Protein AF-A0A6L3EKD6-F1 (afdb_monomer)

Foldseek 3Di:
DFKEAEAAQPPRHADAQWKKWWAFLLHRPDIDIFGHHNRNITDDPDDWFFTFIDTLNATQDGAIGDDYHYGHDNDSPDHHCADPQRARPFDQQAFPDDPPFAWDWWDQPPDIFIATPLQAGRGLVPQGSSSLVRSCVVVVADDTRVLVNLLVVQLVCCRVPVDGDDLVRQLVVQCVVVNVPCSHQVNQCVNVVPPGCLRRSCRSSNHDRDPDDD

pLDDT: mean 88.38, std 11.52, range [38.66, 97.75]

Sequence (214 aa):
MLDVTLRMKYTDEPLKRTPVELRLDTAPDRPLLGATDRTGVAHFDIEPVSGRIMVGGATRYHGRLAGEITISLMSLTEAATVNESGAPGGSKGGSTAYPSMQIRKLVVGDREVETDSEGYLVNLDDWSEDFVRAEAEYEGLVLTDAHWEVIRYLRDYYERHHVQAQVREIIRHFTREWGRETGSSKALHKLFSRGGPQKQGNRLAGLLRVKGEH

Secondary structure (DSSP, 8-state):
-EEEEEEETTT--B-TT-EEEEEETTEEEEEEEEE--TTSEEEE---SEEEEEEETTEEEEEEEE-EEEEEEES-TTPPPSS-TTS--TT----B---TT--EEEEEETTEEEEEETTS-BSBGGG--HHHHHHHHHHHT----HHHHHHHHHHHHHHHHHSSPPPHHHHHHHHHHHH-TTTTSHHHHHHHSTTT-IIIIIHHHTTPPPPTT--

Radius of gyration: 18.37 Å; Cα contacts (8 Å, |Δi|>4): 410; chains: 1; bounding box: 50×33×49 Å

Structure (mmCIF, N/CA/C/O backbone):
data_AF-A0A6L3EKD6-F1
#
_entry.id   AF-A0A6L3EKD6-F1
#
loop_
_atom_site.group_PDB
_atom_site.id
_atom_site.type_symbol
_atom_site.label_atom_id
_atom_site.label_alt_id
_atom_site.label_comp_id
_atom_site.label_asym_id
_atom_site.label_entity_id
_atom_site.label_seq_id
_atom_site.pdbx_PDB_ins_code
_atom_site.Cartn_x
_atom_site.Cartn_y
_atom_site.Cartn_z
_atom_site.occupancy
_atom_site.B_iso_or_equiv
_atom_site.auth_seq_id
_atom_site.auth_comp_id
_atom_site.auth_asym_id
_atom_site.auth_atom_id
_atom_site.pdbx_PDB_model_num
ATOM 1 N N . MET A 1 1 ? -6.327 -4.544 18.124 1.00 88.75 1 MET A N 1
ATOM 2 C CA . MET A 1 1 ? -7.661 -3.914 18.216 1.00 88.75 1 MET A CA 1
ATOM 3 C C . MET A 1 1 ? -7.721 -2.705 17.293 1.00 88.75 1 MET A C 1
ATOM 5 O O . MET A 1 1 ? -6.790 -1.899 17.299 1.00 88.75 1 MET A O 1
ATOM 9 N N . LEU A 1 2 ? -8.785 -2.614 16.498 1.00 96.00 2 LEU A N 1
ATOM 10 C CA . LEU A 1 2 ? -9.111 -1.485 15.630 1.00 96.00 2 LEU A CA 1
ATOM 11 C C . LEU A 1 2 ? -10.500 -0.955 16.003 1.00 96.00 2 LEU A C 1
ATOM 13 O O . LEU A 1 2 ? -11.464 -1.720 15.998 1.00 96.00 2 LEU A O 1
ATOM 17 N N . ASP A 1 3 ? -10.591 0.354 16.212 1.00 97.00 3 ASP A N 1
ATOM 18 C CA . ASP A 1 3 ? -11.841 1.078 16.413 1.00 97.00 3 ASP A CA 1
ATOM 19 C C . ASP A 1 3 ? -12.094 2.007 15.223 1.00 97.00 3 ASP A C 1
ATOM 21 O O . ASP A 1 3 ? -11.284 2.881 14.903 1.00 97.00 3 ASP A O 1
ATOM 25 N N . VAL A 1 4 ? -13.223 1.804 14.545 1.00 96.62 4 VAL A N 1
ATOM 26 C CA . VAL A 1 4 ? -13.647 2.619 13.403 1.00 96.62 4 VAL A CA 1
ATOM 27 C C . VAL A 1 4 ? -14.782 3.533 13.835 1.00 96.62 4 VAL A C 1
ATOM 29 O O . VAL A 1 4 ? -15.910 3.081 14.036 1.00 96.62 4 VAL A O 1
ATOM 32 N N . THR A 1 5 ? -14.497 4.826 13.933 1.00 96.88 5 THR A N 1
ATOM 33 C CA . THR A 1 5 ? -15.467 5.844 14.342 1.00 96.88 5 THR A CA 1
ATOM 34 C C . THR A 1 5 ? -16.092 6.496 13.113 1.00 96.88 5 THR A C 1
ATOM 36 O O . THR A 1 5 ? -15.399 7.155 12.337 1.00 96.88 5 THR A O 1
ATOM 39 N N . LEU A 1 6 ? -17.408 6.357 12.944 1.00 94.50 6 LEU A N 1
ATOM 40 C CA . LEU A 1 6 ? -18.174 6.983 11.866 1.00 94.50 6 LEU A CA 1
ATOM 41 C C . LEU A 1 6 ? -19.016 8.148 12.381 1.00 94.50 6 LEU A C 1
ATOM 43 O O . LEU A 1 6 ? -19.801 8.011 13.323 1.00 94.50 6 LEU A O 1
ATOM 47 N N . ARG A 1 7 ? -18.915 9.286 11.699 1.00 93.38 7 ARG A N 1
ATOM 48 C CA . ARG A 1 7 ? -19.646 10.504 12.060 1.00 93.38 7 ARG A CA 1
ATOM 49 C C . ARG A 1 7 ? -20.038 11.331 10.844 1.00 93.38 7 ARG A C 1
ATOM 51 O O . ARG A 1 7 ? -19.394 11.265 9.796 1.00 93.38 7 ARG A O 1
ATOM 58 N N . MET A 1 8 ? -21.087 12.128 10.989 1.00 91.06 8 MET A N 1
ATOM 59 C CA . MET A 1 8 ? -21.497 13.109 9.990 1.00 91.06 8 MET A CA 1
ATOM 60 C C . MET A 1 8 ? -20.542 14.300 10.008 1.00 91.06 8 MET A C 1
ATOM 62 O O . MET A 1 8 ? -20.337 14.927 11.041 1.00 91.06 8 MET A O 1
ATOM 66 N N . LYS A 1 9 ? -19.984 14.661 8.852 1.00 87.00 9 LYS A N 1
ATOM 67 C CA . LYS A 1 9 ? -18.965 15.715 8.745 1.00 87.00 9 LYS A CA 1
ATOM 68 C C . LYS A 1 9 ? -19.455 17.088 9.219 1.00 87.00 9 LYS A C 1
ATOM 70 O O . LYS A 1 9 ? -18.665 17.864 9.741 1.00 87.00 9 LYS A O 1
ATOM 75 N N . TYR A 1 10 ? -20.734 17.396 9.002 1.00 84.81 10 TYR A N 1
ATOM 76 C CA . TYR A 1 10 ? -21.299 18.717 9.292 1.00 84.81 10 TYR A CA 1
ATOM 77 C C . TYR A 1 10 ? -21.890 18.851 10.688 1.00 84.81 10 TYR A C 1
ATOM 79 O O . TYR A 1 10 ? -21.793 19.917 11.287 1.00 84.81 10 TYR A O 1
ATOM 87 N N . THR A 1 11 ? -22.532 17.798 11.185 1.00 88.31 11 THR A N 1
ATOM 88 C CA . THR A 1 11 ? -23.219 17.825 12.481 1.00 88.31 11 THR A CA 1
ATOM 89 C C . THR A 1 11 ? -22.384 17.208 13.599 1.00 88.31 11 THR A C 1
ATOM 91 O O . THR A 1 11 ? -22.769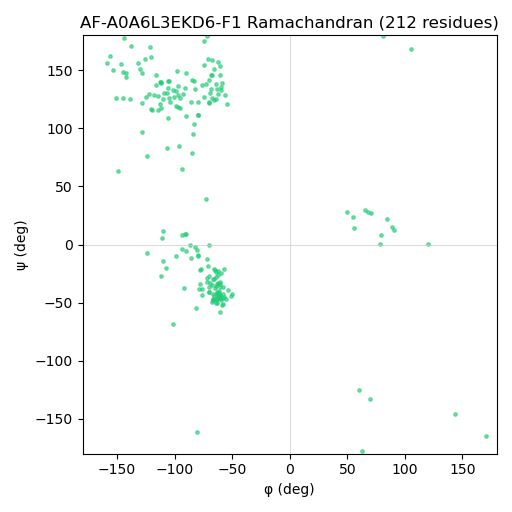 17.317 14.756 1.00 88.31 11 THR A O 1
ATOM 94 N N . ASP A 1 12 ? -21.267 16.550 13.261 1.00 88.00 12 ASP A N 1
ATOM 95 C CA . ASP A 1 12 ? -20.465 15.702 14.157 1.00 88.00 12 ASP A CA 1
ATOM 96 C C . ASP A 1 12 ? -21.285 14.573 14.817 1.00 88.00 12 ASP A C 1
ATOM 98 O O . ASP A 1 12 ? -20.847 13.926 15.766 1.00 88.00 12 ASP A O 1
ATOM 102 N N . GLU A 1 13 ? -22.492 14.303 14.306 1.00 92.12 13 GLU A N 1
ATOM 103 C CA . GLU A 1 13 ? -23.370 13.283 14.864 1.00 92.12 13 GLU A CA 1
ATOM 104 C C . GLU A 1 13 ? -22.849 11.878 14.543 1.00 92.12 13 GLU A C 1
ATOM 106 O O . GLU A 1 13 ? -22.455 11.606 13.402 1.00 92.12 13 GLU A O 1
ATOM 111 N N . PRO A 1 14 ? -22.893 10.949 15.512 1.00 93.88 14 PRO A N 1
ATOM 112 C CA . PRO A 1 14 ? -22.439 9.588 15.293 1.00 93.88 14 PRO A CA 1
ATOM 113 C C . PRO A 1 14 ? -23.370 8.847 14.336 1.00 93.88 14 PRO A C 1
ATOM 115 O O . PRO A 1 14 ? -24.595 8.839 14.504 1.00 93.88 14 PRO A O 1
ATOM 118 N N . LEU A 1 15 ? -22.778 8.151 13.369 1.00 90.94 15 LEU A N 1
ATOM 119 C CA . LEU A 1 15 ? -23.504 7.263 12.471 1.00 90.94 15 LEU A CA 1
ATOM 120 C C . LEU A 1 15 ? -23.692 5.915 13.156 1.00 90.94 15 LEU A C 1
ATOM 122 O O . LEU A 1 15 ? -22.753 5.134 13.278 1.00 90.94 15 LEU A O 1
ATOM 126 N N . LYS A 1 16 ? -24.907 5.657 13.645 1.00 94.62 16 LYS A N 1
ATOM 127 C CA . LYS A 1 16 ? -25.245 4.492 14.482 1.00 94.62 16 LYS A CA 1
ATOM 128 C C . LYS A 1 16 ? -25.688 3.307 13.635 1.00 94.62 16 LYS A C 1
ATOM 130 O O . LYS A 1 16 ? -26.352 3.507 12.618 1.00 94.62 16 LYS A O 1
ATOM 135 N N . ARG A 1 17 ? -25.397 2.079 14.084 1.00 93.44 17 ARG A N 1
ATOM 136 C CA . ARG A 1 17 ? -25.793 0.818 13.414 1.00 93.44 17 ARG A CA 1
ATOM 137 C C . ARG A 1 17 ? -25.442 0.788 11.926 1.00 93.44 17 ARG A C 1
ATOM 139 O O . ARG A 1 17 ? -26.127 0.151 11.131 1.00 93.44 17 ARG A O 1
ATOM 146 N N . THR A 1 18 ? -24.406 1.520 11.548 1.00 93.69 18 THR A N 1
ATOM 147 C CA . THR A 1 18 ? -23.970 1.649 10.166 1.00 93.69 18 THR A CA 1
ATOM 148 C C . THR A 1 18 ? -23.033 0.482 9.870 1.00 93.69 18 THR A C 1
ATOM 150 O O . THR A 1 18 ? -22.057 0.316 10.606 1.00 93.69 18 THR A O 1
ATOM 153 N N . PRO A 1 19 ? -23.322 -0.350 8.854 1.00 95.50 19 PRO A N 1
ATOM 154 C CA . PRO A 1 19 ? -22.447 -1.453 8.479 1.00 95.50 19 PRO A CA 1
ATOM 155 C C . PRO A 1 19 ? -21.054 -0.960 8.081 1.00 95.50 19 PRO A C 1
ATOM 157 O O . PRO A 1 19 ? -20.922 0.007 7.326 1.00 95.50 19 PRO A O 1
ATOM 160 N N . VAL A 1 20 ? -20.036 -1.658 8.575 1.00 96.19 20 VAL A N 1
ATOM 161 C CA . VAL A 1 20 ? -18.622 -1.438 8.272 1.00 96.19 20 VAL A CA 1
ATOM 162 C C . VAL A 1 20 ? -18.043 -2.749 7.768 1.00 96.19 20 VAL A C 1
ATOM 164 O O . VAL A 1 20 ? -18.157 -3.780 8.429 1.00 96.19 20 VAL A O 1
ATOM 167 N N . GLU A 1 21 ? -17.411 -2.708 6.605 1.00 96.00 21 GLU A N 1
ATOM 168 C CA . GLU A 1 21 ? -16.722 -3.854 6.019 1.00 96.00 21 GLU A CA 1
ATOM 169 C C . GLU A 1 21 ? -15.222 -3.565 5.961 1.00 96.00 21 GLU A C 1
ATOM 171 O O . GLU A 1 21 ? -14.808 -2.529 5.441 1.00 96.00 21 GLU A O 1
ATOM 176 N N . LEU A 1 22 ? -14.404 -4.478 6.484 1.00 95.31 22 LEU A N 1
ATOM 177 C CA . LEU A 1 22 ? -12.958 -4.452 6.303 1.00 95.31 22 LEU A CA 1
ATOM 178 C C . LEU A 1 22 ? -12.567 -5.444 5.214 1.00 95.31 22 LEU A C 1
ATOM 180 O O . LEU A 1 22 ? -12.901 -6.625 5.309 1.00 95.31 22 LEU A O 1
ATOM 184 N N . ARG A 1 23 ? -11.813 -4.985 4.216 1.00 93.75 23 ARG A N 1
ATOM 185 C CA . ARG A 1 23 ? -11.163 -5.854 3.224 1.00 93.75 23 ARG A CA 1
ATOM 186 C C . ARG A 1 23 ? -9.663 -5.807 3.427 1.00 93.75 23 ARG A C 1
ATOM 188 O O . ARG A 1 23 ? -9.078 -4.736 3.303 1.00 93.75 23 ARG A O 1
ATOM 195 N N . LEU A 1 24 ? -9.061 -6.943 3.757 1.00 93.12 24 LEU A N 1
ATOM 196 C CA . LEU A 1 24 ? -7.628 -7.030 4.025 1.00 93.12 24 LEU A CA 1
ATOM 197 C C . LEU A 1 24 ? -6.856 -7.208 2.720 1.00 93.12 24 LEU A C 1
ATOM 199 O O . LEU A 1 24 ? -7.282 -7.963 1.848 1.00 93.12 24 LEU A O 1
ATOM 203 N N . ASP A 1 25 ? -5.694 -6.575 2.603 1.00 90.38 25 ASP A N 1
ATOM 204 C CA . ASP A 1 25 ? -4.881 -6.638 1.384 1.00 90.38 25 ASP A CA 1
ATOM 205 C C . ASP A 1 25 ? -4.313 -8.043 1.125 1.00 90.38 25 ASP A C 1
ATOM 207 O O . ASP A 1 25 ? -4.129 -8.450 -0.026 1.00 90.38 25 ASP A O 1
ATOM 211 N N . THR A 1 26 ? -4.070 -8.791 2.204 1.00 89.44 26 THR A N 1
ATOM 212 C CA . THR A 1 26 ? -3.588 -10.180 2.202 1.00 89.44 26 THR A CA 1
ATOM 213 C C . THR A 1 26 ? -4.712 -11.217 2.074 1.00 89.44 26 THR A C 1
ATOM 215 O O . THR A 1 26 ? -4.430 -12.386 1.820 1.00 89.44 26 THR A O 1
ATOM 218 N N . ALA A 1 27 ? -5.979 -10.812 2.223 1.00 88.19 27 ALA A N 1
ATOM 219 C CA . ALA A 1 27 ? -7.150 -11.688 2.120 1.00 88.19 27 ALA A CA 1
ATOM 220 C C . ALA A 1 27 ? -8.384 -10.928 1.579 1.00 88.19 27 ALA A C 1
ATOM 222 O O . ALA A 1 27 ? -9.387 -10.795 2.290 1.00 88.19 27 ALA A O 1
ATOM 223 N N . PRO A 1 28 ? -8.335 -10.418 0.332 1.00 81.06 28 PRO A N 1
ATOM 224 C CA . PRO A 1 28 ? -9.372 -9.534 -0.206 1.00 81.06 28 PRO A CA 1
ATOM 225 C C . PRO A 1 28 ? -10.743 -10.215 -0.344 1.00 81.06 28 PRO A C 1
ATOM 227 O O . PRO A 1 28 ? -11.769 -9.552 -0.196 1.00 81.06 28 PRO A O 1
ATOM 230 N N . ASP A 1 29 ? -10.766 -11.535 -0.545 1.00 86.31 29 ASP A N 1
ATOM 231 C CA . ASP A 1 29 ? -11.993 -12.324 -0.736 1.00 86.31 29 ASP A CA 1
ATOM 232 C C . ASP A 1 29 ? -12.695 -12.708 0.576 1.00 86.31 29 ASP A C 1
ATOM 234 O O . ASP A 1 29 ? -13.753 -13.341 0.565 1.00 86.31 29 ASP A O 1
ATOM 238 N N . ARG A 1 30 ? -12.118 -12.348 1.729 1.00 89.50 30 ARG A N 1
ATOM 239 C CA . ARG A 1 30 ? -12.655 -12.689 3.051 1.00 89.50 30 ARG A CA 1
ATOM 240 C C . ARG A 1 30 ? -12.869 -11.429 3.897 1.00 89.50 30 ARG A C 1
A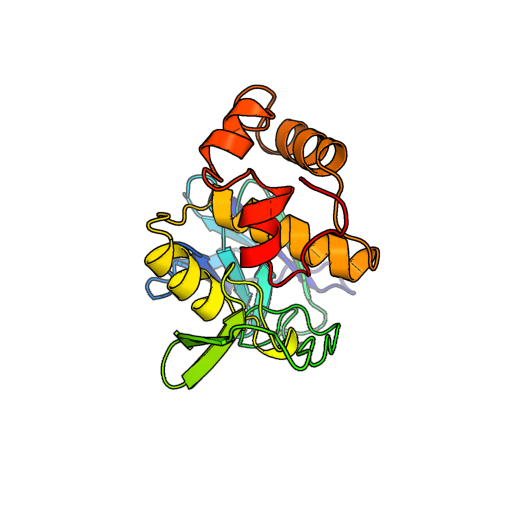TOM 242 O O . ARG A 1 30 ? -12.076 -11.164 4.803 1.00 89.50 30 ARG A O 1
ATOM 249 N N . PRO A 1 31 ? -13.935 -10.654 3.630 1.00 92.38 31 PRO A N 1
ATOM 250 C CA . PRO A 1 31 ? -14.195 -9.432 4.371 1.00 92.38 31 PRO A CA 1
ATOM 251 C C . PRO A 1 31 ? -14.555 -9.707 5.835 1.00 92.38 31 PRO A C 1
ATOM 253 O O . PRO A 1 31 ? -15.237 -10.684 6.157 1.00 92.38 31 PRO A O 1
ATOM 256 N N . LEU A 1 32 ? -14.141 -8.802 6.723 1.00 94.19 32 LEU A N 1
ATOM 257 C CA . LEU A 1 32 ? -14.594 -8.769 8.112 1.00 94.19 32 LEU A CA 1
ATOM 258 C C . LEU A 1 32 ? -15.754 -7.786 8.228 1.00 94.19 32 LEU A C 1
ATOM 260 O O . LEU A 1 32 ? -15.637 -6.627 7.834 1.00 94.19 32 LEU A O 1
ATOM 264 N N . LEU A 1 33 ? -16.874 -8.248 8.775 1.00 95.94 33 LEU A N 1
ATOM 265 C CA . LEU A 1 33 ? -18.097 -7.462 8.877 1.00 95.94 33 LEU A CA 1
ATOM 266 C C . LEU A 1 33 ? -18.311 -6.995 10.313 1.00 95.94 33 LEU A C 1
ATOM 268 O O . LEU A 1 33 ? -18.210 -7.778 11.256 1.00 95.94 33 LEU A O 1
ATOM 272 N N . GLY A 1 34 ? -18.652 -5.722 10.461 1.00 95.06 34 GLY A N 1
ATOM 273 C CA . GLY A 1 34 ? -19.032 -5.103 11.720 1.00 95.06 34 GLY A CA 1
ATOM 274 C C . GLY A 1 34 ? -20.121 -4.061 11.508 1.00 95.06 34 GLY A C 1
ATOM 275 O O . GLY A 1 34 ? -20.555 -3.786 10.388 1.00 95.06 34 GLY A O 1
ATOM 276 N N . ALA A 1 35 ? -20.584 -3.467 12.598 1.00 96.00 35 ALA A N 1
ATOM 277 C CA . ALA A 1 35 ? -21.484 -2.328 12.548 1.00 96.00 35 ALA A CA 1
ATOM 278 C C . ALA A 1 35 ? -21.176 -1.387 13.704 1.00 96.00 35 ALA A C 1
ATOM 280 O O . ALA A 1 35 ? -20.766 -1.829 14.779 1.00 96.00 35 ALA A O 1
ATOM 281 N N . THR A 1 36 ? -21.393 -0.096 13.484 1.00 95.94 36 THR A N 1
ATOM 282 C CA . THR A 1 36 ? -21.208 0.890 14.542 1.00 95.94 36 THR A CA 1
ATOM 283 C C . THR A 1 36 ? -22.252 0.746 15.642 1.00 95.94 36 THR A C 1
ATOM 285 O O . THR A 1 36 ? -23.420 0.425 15.405 1.00 95.94 36 THR A O 1
ATOM 288 N N . ASP A 1 37 ? -21.847 1.023 16.871 1.00 96.44 37 ASP A N 1
ATOM 289 C CA . ASP A 1 37 ? -22.721 1.021 18.029 1.00 96.44 37 ASP A CA 1
ATOM 290 C C . ASP A 1 37 ? -23.543 2.331 18.141 1.00 96.44 37 ASP A C 1
ATOM 292 O O . ASP A 1 37 ? -23.729 3.081 17.178 1.00 96.44 37 ASP A O 1
ATOM 296 N N . ARG A 1 38 ? -24.089 2.625 19.329 1.00 94.69 38 ARG A N 1
ATOM 297 C CA . ARG A 1 38 ? -24.836 3.873 19.587 1.00 94.69 38 ARG A CA 1
ATOM 298 C C . ARG A 1 38 ? -23.958 5.126 19.624 1.00 94.69 38 ARG A C 1
ATOM 300 O O . ARG A 1 38 ? -24.505 6.224 19.524 1.00 94.69 38 ARG A O 1
ATOM 307 N N . THR A 1 39 ? -22.652 4.965 19.810 1.00 94.69 39 THR A N 1
ATOM 308 C CA . THR A 1 39 ? -21.658 6.046 19.822 1.00 94.69 39 THR A CA 1
ATOM 309 C C . THR A 1 39 ? -21.013 6.261 18.456 1.00 94.69 39 THR A C 1
ATOM 311 O O . THR A 1 39 ? -20.282 7.227 18.283 1.00 94.69 39 THR A O 1
ATOM 314 N N . GLY A 1 40 ? -21.343 5.422 17.470 1.00 95.38 40 GLY A N 1
ATOM 315 C CA . GLY A 1 40 ? -20.798 5.524 16.121 1.00 95.38 40 GLY A CA 1
ATOM 316 C C . GLY A 1 40 ? -19.501 4.742 15.935 1.00 95.38 40 GLY A C 1
ATOM 317 O O . GLY A 1 40 ? -18.825 4.965 14.937 1.00 95.38 40 GLY A O 1
ATOM 318 N N . VAL A 1 41 ? -19.156 3.827 16.848 1.00 97.38 41 VAL A N 1
ATOM 319 C CA . VAL A 1 41 ? -17.891 3.078 16.804 1.00 97.38 41 VAL A CA 1
ATOM 320 C C . VAL A 1 41 ? -18.141 1.618 16.441 1.00 97.38 41 VAL A C 1
ATOM 322 O O . VAL A 1 41 ? -19.008 0.968 17.026 1.00 97.38 41 VAL A O 1
ATOM 325 N N . ALA A 1 42 ? -17.402 1.101 15.461 1.00 97.06 42 ALA A N 1
ATOM 326 C CA . ALA A 1 42 ? -17.331 -0.322 15.143 1.00 97.06 42 ALA A CA 1
ATOM 327 C C . ALA A 1 42 ? -15.999 -0.892 15.647 1.00 97.06 42 ALA A C 1
ATOM 329 O O . ALA A 1 42 ? -14.936 -0.378 15.299 1.00 97.06 42 ALA A O 1
ATOM 330 N N . HIS A 1 43 ? -16.068 -1.957 16.445 1.00 97.12 43 HIS A N 1
ATOM 331 C CA . HIS A 1 43 ? -14.907 -2.583 17.077 1.00 97.12 43 HIS A CA 1
ATOM 332 C C . HIS A 1 43 ? -14.494 -3.853 16.335 1.00 97.12 43 HIS A C 1
ATOM 334 O O . HIS A 1 43 ? -15.331 -4.719 16.068 1.00 97.12 43 HIS A O 1
ATOM 340 N N . PHE A 1 44 ? -13.200 -3.987 16.060 1.00 96.19 44 PHE A N 1
ATOM 341 C CA . PHE A 1 44 ? -12.613 -5.162 15.426 1.00 96.19 44 PHE A CA 1
ATOM 342 C C . PHE A 1 44 ? -11.423 -5.667 16.241 1.00 96.19 44 PHE A C 1
ATOM 344 O O . PHE A 1 44 ? -10.432 -4.960 16.455 1.00 96.19 44 PHE A O 1
ATOM 351 N N . ASP A 1 45 ? -11.503 -6.924 16.672 1.00 94.75 45 ASP A N 1
ATOM 352 C CA . ASP A 1 45 ? -10.399 -7.596 17.351 1.00 94.75 45 ASP A CA 1
ATOM 353 C C . ASP A 1 45 ? -9.433 -8.198 16.324 1.00 94.75 45 ASP A C 1
ATOM 355 O O . ASP A 1 45 ? -9.498 -9.375 15.973 1.00 94.75 45 ASP A O 1
ATOM 359 N N . ILE A 1 46 ? -8.598 -7.325 15.761 1.00 91.44 46 ILE A N 1
ATOM 360 C CA . ILE A 1 46 ? -7.570 -7.671 14.780 1.00 91.44 46 ILE A CA 1
ATOM 361 C C . ILE A 1 46 ? -6.212 -7.111 15.197 1.00 91.44 46 ILE A C 1
ATOM 363 O O . ILE A 1 46 ? -6.120 -6.037 15.808 1.00 91.44 46 ILE A O 1
ATOM 367 N N . GLU A 1 47 ? -5.156 -7.834 14.840 1.00 91.12 47 GLU A N 1
ATOM 368 C CA . GLU A 1 47 ? -3.792 -7.305 14.833 1.00 91.12 47 GLU A CA 1
ATOM 369 C C . GLU A 1 47 ? -3.637 -6.226 13.742 1.00 91.12 47 GLU A C 1
ATOM 371 O O . GLU A 1 47 ? -4.433 -6.200 12.799 1.00 91.12 47 GLU A O 1
ATOM 376 N N . PRO A 1 48 ? -2.640 -5.325 13.843 1.00 91.38 48 PRO A N 1
ATOM 377 C CA . PRO A 1 48 ? -2.348 -4.352 12.793 1.00 91.38 48 PRO A CA 1
ATOM 378 C C . PRO A 1 48 ? -2.115 -5.023 11.434 1.00 91.38 48 PRO A C 1
ATOM 380 O O . PRO A 1 48 ? -1.191 -5.820 11.281 1.00 91.38 48 PRO A O 1
ATOM 383 N N . VAL A 1 49 ? -2.937 -4.661 10.452 1.00 93.38 49 VAL A N 1
ATOM 384 C CA . VAL A 1 49 ? -2.912 -5.194 9.077 1.00 93.38 49 VAL A CA 1
ATOM 385 C C . VAL A 1 49 ? -3.117 -4.068 8.064 1.00 93.38 49 VAL A C 1
ATOM 387 O O . VAL A 1 49 ? -3.441 -2.946 8.450 1.00 93.38 49 VAL A O 1
ATOM 390 N N . SER A 1 50 ? -2.944 -4.337 6.771 1.00 92.62 50 SER A N 1
ATOM 391 C CA . SER A 1 50 ? -3.221 -3.378 5.697 1.00 92.62 50 SER A CA 1
ATOM 392 C C . SER A 1 50 ? -4.523 -3.735 4.985 1.00 92.62 50 SER A C 1
ATOM 394 O O . SER A 1 50 ? -4.836 -4.912 4.787 1.00 92.62 50 SER A O 1
ATOM 396 N N . GLY A 1 51 ? -5.318 -2.735 4.617 1.00 91.88 51 GLY A N 1
ATOM 397 C CA . GLY A 1 51 ? -6.588 -2.971 3.945 1.00 91.88 51 GLY A CA 1
ATOM 398 C C . GLY A 1 51 ? -7.465 -1.737 3.804 1.00 91.88 51 GLY A C 1
ATOM 399 O O . GLY A 1 51 ? -7.032 -0.595 3.965 1.00 91.88 51 GLY A O 1
ATOM 400 N N . ARG A 1 52 ? -8.737 -1.973 3.492 1.00 93.00 52 ARG A N 1
ATOM 401 C CA . ARG A 1 52 ? -9.754 -0.943 3.271 1.00 93.00 52 ARG A CA 1
ATOM 402 C C . ARG A 1 52 ? -10.861 -1.024 4.299 1.00 93.00 52 ARG A C 1
ATOM 404 O O . ARG A 1 52 ? -11.284 -2.116 4.666 1.00 93.00 52 ARG A O 1
ATOM 411 N N . ILE A 1 53 ? -11.388 0.140 4.659 1.00 93.56 53 ILE A N 1
ATOM 412 C CA . ILE A 1 53 ? -12.657 0.272 5.374 1.00 93.56 53 ILE A CA 1
ATOM 413 C C . ILE A 1 53 ? -13.699 0.736 4.368 1.00 93.56 53 ILE A C 1
ATOM 415 O O . ILE A 1 53 ? -13.541 1.792 3.747 1.00 93.56 53 ILE A O 1
ATOM 419 N N . MET A 1 54 ? -14.771 -0.034 4.226 1.00 93.31 54 MET A N 1
ATOM 420 C CA . MET A 1 54 ? -15.901 0.296 3.373 1.00 93.31 54 MET A CA 1
ATOM 421 C C . MET A 1 54 ? -17.145 0.596 4.202 1.00 93.31 54 MET A C 1
ATOM 423 O O . MET A 1 54 ? -17.447 -0.087 5.181 1.00 93.31 54 MET A O 1
ATOM 427 N N . VAL A 1 55 ? -17.881 1.624 3.779 1.00 91.62 55 VAL A N 1
ATOM 428 C CA . VAL A 1 55 ? -19.147 2.045 4.389 1.00 91.62 55 VAL A CA 1
ATOM 429 C C . VAL A 1 55 ? -20.118 2.407 3.276 1.00 91.62 55 VAL A C 1
ATOM 431 O O . VAL A 1 55 ? -19.804 3.240 2.422 1.00 91.62 55 VAL A O 1
ATOM 434 N N . GLY A 1 56 ? -21.298 1.782 3.284 1.00 86.44 56 GLY A N 1
ATOM 435 C CA . GLY A 1 56 ? -22.299 1.973 2.229 1.00 86.44 56 GLY A CA 1
ATOM 436 C C . GLY A 1 56 ? -21.845 1.453 0.860 1.00 86.44 56 GLY A C 1
ATOM 437 O O . GLY A 1 56 ? -22.215 2.025 -0.157 1.00 86.44 56 GLY A O 1
ATOM 438 N N . GLY A 1 57 ? -21.000 0.414 0.831 1.00 84.62 57 GLY A N 1
ATOM 439 C CA . GLY A 1 57 ? -20.463 -0.174 -0.404 1.00 84.62 57 GLY A CA 1
ATOM 440 C C . GLY A 1 57 ? -19.315 0.609 -1.052 1.00 84.62 57 GLY A C 1
ATOM 441 O O . GLY A 1 57 ? -18.797 0.179 -2.076 1.00 84.62 57 GLY A O 1
ATOM 442 N N . ALA A 1 58 ? -18.891 1.728 -0.460 1.00 84.81 58 ALA A N 1
ATOM 443 C CA . ALA A 1 58 ? -17.791 2.547 -0.958 1.00 84.81 58 ALA A CA 1
ATOM 444 C C . ALA A 1 58 ? -16.580 2.479 -0.020 1.00 84.81 58 ALA A C 1
ATOM 446 O O . ALA A 1 58 ? -16.736 2.546 1.203 1.00 84.81 58 ALA A O 1
ATOM 447 N N . THR A 1 59 ? -15.371 2.422 -0.584 1.00 87.94 59 THR A N 1
ATOM 448 C CA . THR A 1 59 ? -14.129 2.574 0.186 1.00 87.94 59 THR A CA 1
ATOM 449 C C . THR A 1 59 ? -14.060 3.975 0.783 1.00 87.94 59 THR A C 1
ATOM 451 O O . THR A 1 59 ? -14.173 4.972 0.068 1.00 87.94 59 THR A O 1
ATOM 454 N N . ARG A 1 60 ? -13.885 4.045 2.104 1.00 86.94 60 ARG A N 1
ATOM 455 C CA . ARG A 1 60 ? -13.784 5.288 2.879 1.00 86.94 60 ARG A CA 1
ATOM 456 C C . ARG A 1 60 ? -12.399 5.516 3.466 1.00 86.94 60 ARG A C 1
ATOM 458 O O . ARG A 1 60 ? -12.007 6.658 3.674 1.00 86.94 60 ARG A O 1
ATOM 465 N N . TYR A 1 61 ? -11.660 4.441 3.707 1.00 89.44 61 TYR A N 1
ATOM 466 C CA . TYR A 1 61 ? -10.277 4.476 4.165 1.00 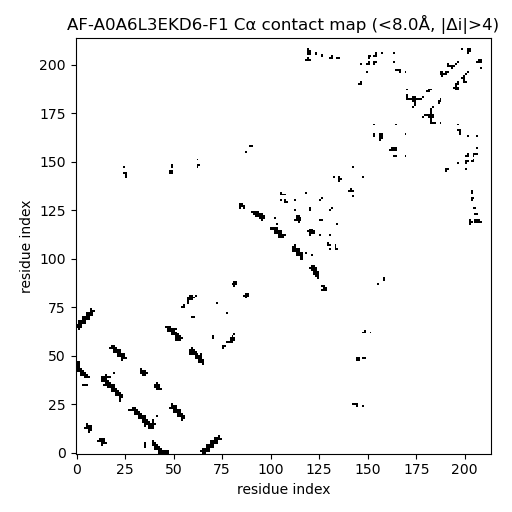89.44 61 TYR A CA 1
ATOM 467 C C . TYR A 1 61 ? -9.493 3.351 3.497 1.00 89.44 61 TYR A C 1
ATOM 469 O O . TYR A 1 61 ? -10.050 2.281 3.240 1.00 89.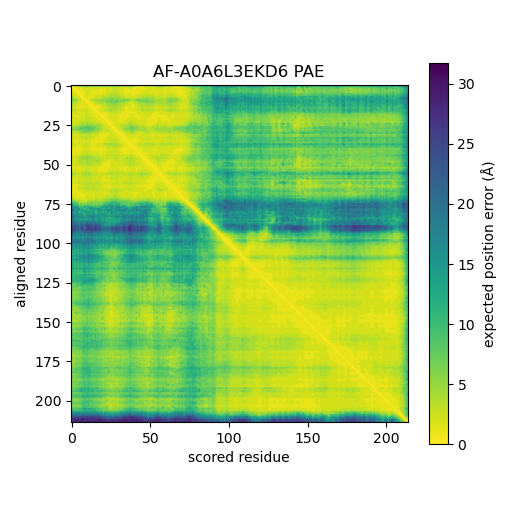44 61 TYR A O 1
ATOM 477 N N . HIS A 1 62 ? -8.208 3.588 3.251 1.00 88.38 62 HIS A N 1
ATOM 478 C CA . HIS A 1 62 ? -7.289 2.610 2.687 1.00 88.38 62 HIS A CA 1
ATOM 479 C C . HIS A 1 62 ? -5.900 2.798 3.289 1.00 88.38 62 HIS A C 1
ATOM 481 O O . HIS A 1 62 ? -5.363 3.901 3.255 1.00 88.38 62 HIS A O 1
ATOM 487 N N . GLY A 1 63 ? -5.327 1.735 3.846 1.00 88.25 63 GLY A N 1
ATOM 488 C CA . GLY A 1 63 ? -4.004 1.762 4.452 1.00 88.25 63 GLY A CA 1
ATOM 489 C C . GLY A 1 63 ? -3.933 0.875 5.685 1.00 88.25 63 GLY A C 1
ATOM 490 O O . GLY A 1 63 ? -4.577 -0.170 5.755 1.00 88.25 63 GLY A O 1
ATOM 491 N N . ARG A 1 64 ? -3.144 1.306 6.669 1.00 91.00 64 ARG A N 1
ATOM 492 C CA . ARG A 1 64 ? -2.935 0.569 7.915 1.00 91.00 64 ARG A CA 1
ATOM 493 C C . ARG A 1 64 ? -4.191 0.584 8.790 1.00 91.00 64 ARG A C 1
ATOM 495 O O . ARG A 1 64 ? -4.656 1.632 9.220 1.00 91.00 64 ARG A O 1
ATOM 502 N N . LEU A 1 65 ? -4.692 -0.599 9.108 1.00 93.69 65 LEU A N 1
ATOM 503 C CA . LEU A 1 65 ? -5.850 -0.855 9.953 1.00 93.69 65 LEU A CA 1
ATOM 504 C C . LEU A 1 65 ? -5.386 -1.160 11.381 1.00 93.69 65 LEU A C 1
ATOM 506 O O . LEU A 1 65 ? -5.186 -2.315 11.756 1.00 93.69 65 LEU A O 1
ATOM 510 N N . ALA A 1 66 ? -5.167 -0.112 12.175 1.00 93.31 66 ALA A N 1
ATOM 511 C CA . ALA A 1 66 ? -4.743 -0.238 13.567 1.00 93.31 66 ALA A CA 1
ATOM 512 C C . ALA A 1 66 ? -5.175 0.967 14.411 1.00 93.31 66 ALA A C 1
ATOM 514 O O . ALA A 1 66 ? -5.215 2.091 13.914 1.00 93.31 66 ALA A O 1
ATOM 515 N N . GLY A 1 67 ? -5.410 0.741 15.706 1.00 93.56 67 GLY A N 1
ATOM 516 C CA . GLY A 1 67 ? -5.724 1.815 16.648 1.00 93.56 67 GLY A CA 1
ATOM 517 C C . GLY A 1 67 ? -7.105 2.411 16.392 1.00 93.56 67 GLY A C 1
ATOM 518 O O . GLY A 1 67 ? -8.068 1.668 16.241 1.00 93.56 67 GLY A O 1
ATOM 519 N N . GLU A 1 68 ? -7.200 3.737 16.356 1.00 94.69 68 GLU A N 1
ATOM 520 C CA . GLU A 1 68 ? -8.455 4.450 16.115 1.00 94.69 68 GLU A CA 1
ATOM 521 C C . GLU A 1 68 ? -8.429 5.131 14.7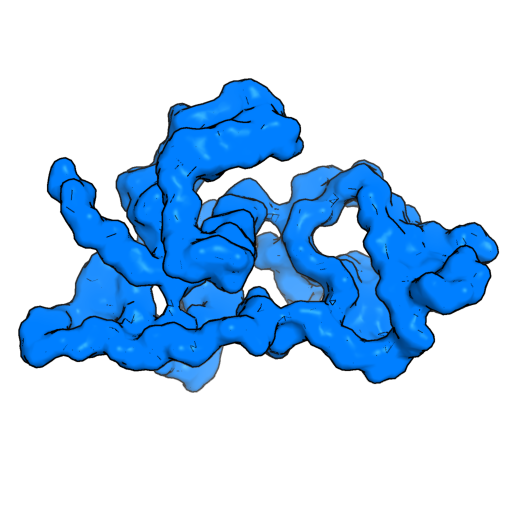44 1.00 94.69 68 GLU A C 1
ATOM 523 O O . GLU A 1 68 ? -7.532 5.922 14.441 1.00 94.69 68 GLU A O 1
ATOM 528 N N . ILE A 1 69 ? -9.433 4.842 13.916 1.00 93.75 69 ILE A N 1
ATOM 529 C CA . ILE A 1 69 ? -9.612 5.457 12.601 1.00 93.75 69 ILE A CA 1
ATOM 530 C C . ILE A 1 69 ? -10.961 6.168 12.580 1.00 93.75 69 ILE A C 1
ATOM 532 O O . ILE A 1 69 ? -12.015 5.544 12.67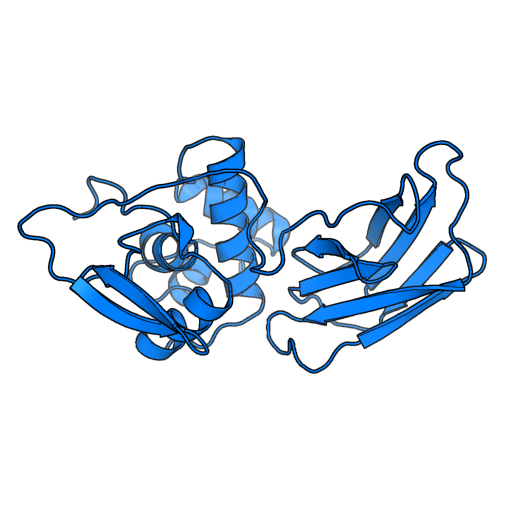6 1.00 93.75 69 ILE A O 1
ATOM 536 N N . THR A 1 70 ? -10.933 7.492 12.422 1.00 93.94 70 THR A N 1
ATOM 537 C CA . THR A 1 70 ? -12.148 8.303 12.282 1.00 93.94 70 THR A CA 1
ATOM 538 C C . THR A 1 70 ? -12.445 8.586 10.816 1.00 93.94 70 THR A C 1
ATOM 540 O O . THR A 1 70 ? -11.598 9.099 10.085 1.00 93.94 70 THR A O 1
ATOM 543 N N . ILE A 1 71 ? -13.678 8.299 10.405 1.00 91.50 71 ILE A N 1
ATOM 544 C CA . ILE A 1 71 ? -14.200 8.554 9.065 1.00 91.50 71 ILE A CA 1
ATOM 545 C C . ILE A 1 71 ? -15.390 9.504 9.187 1.00 91.50 71 ILE A C 1
ATOM 547 O O . ILE A 1 71 ? -16.436 9.166 9.749 1.00 91.50 71 ILE A O 1
ATOM 551 N N . SER A 1 72 ? -15.230 10.697 8.622 1.00 88.69 72 SER A N 1
ATOM 552 C CA . SER A 1 72 ? -16.290 11.702 8.551 1.00 88.69 72 SER A CA 1
ATOM 553 C C . SER A 1 72 ? -16.955 11.663 7.180 1.00 88.69 72 SER A C 1
ATOM 555 O O . SER A 1 72 ? -16.294 11.910 6.173 1.00 88.69 72 SER A O 1
ATOM 557 N N . LEU A 1 73 ? -18.258 11.380 7.145 1.00 85.12 73 LEU A N 1
ATOM 558 C CA . LEU A 1 73 ? -19.045 11.257 5.916 1.00 85.12 73 LEU A CA 1
ATOM 559 C C . LEU A 1 73 ? -19.945 12.475 5.710 1.00 85.12 73 LEU A C 1
ATOM 561 O O . LEU A 1 73 ? -20.548 12.992 6.651 1.00 85.12 73 LEU A O 1
ATOM 565 N N . MET A 1 74 ? -20.066 12.922 4.464 1.00 81.06 74 MET A N 1
ATOM 566 C CA . MET A 1 74 ? -21.037 13.948 4.065 1.00 81.06 74 MET A CA 1
ATOM 567 C C . MET A 1 74 ? -22.435 13.336 3.915 1.00 81.06 74 MET A C 1
ATOM 569 O O . MET A 1 74 ? -23.437 13.956 4.260 1.00 81.06 74 MET A O 1
ATOM 573 N N . SER A 1 75 ? -22.478 12.111 3.385 1.00 77.69 75 SER A N 1
ATOM 574 C CA . SER A 1 75 ? -23.658 11.265 3.195 1.00 77.69 75 SER A CA 1
ATOM 575 C C . SER A 1 75 ? -23.215 9.802 3.076 1.00 77.69 75 SER A C 1
ATOM 577 O O . SER A 1 75 ? -22.100 9.521 2.639 1.00 77.69 75 SER A O 1
ATOM 579 N N . LEU A 1 76 ? -24.107 8.854 3.373 1.00 69.38 76 LEU A N 1
ATOM 580 C CA . LEU A 1 76 ? -23.872 7.424 3.123 1.00 69.38 76 LEU A CA 1
ATOM 581 C C . LEU A 1 76 ? -23.677 7.100 1.629 1.00 69.38 76 LEU A C 1
ATOM 583 O O . LEU A 1 76 ? -23.041 6.102 1.302 1.00 69.38 76 LEU A O 1
ATOM 587 N N . THR A 1 77 ? -24.186 7.951 0.734 1.00 69.94 77 THR A N 1
ATOM 588 C CA . THR A 1 77 ? -24.093 7.805 -0.730 1.00 69.94 77 THR A CA 1
ATOM 589 C C . THR A 1 77 ? -22.906 8.549 -1.349 1.00 69.94 77 THR A C 1
ATOM 591 O O . THR A 1 77 ? -22.837 8.686 -2.567 1.00 69.94 77 THR A O 1
ATOM 594 N N . GLU A 1 78 ? -22.000 9.101 -0.538 1.00 64.31 78 GLU A N 1
ATOM 595 C CA . GLU A 1 78 ? -20.810 9.807 -1.027 1.00 64.31 78 GLU A CA 1
ATOM 596 C C . GLU A 1 78 ? -19.924 8.869 -1.873 1.00 64.31 78 GLU A C 1
ATOM 598 O O . GLU A 1 78 ? -19.829 7.680 -1.569 1.00 64.31 78 GLU A O 1
ATOM 603 N N . ALA A 1 79 ? -19.258 9.377 -2.913 1.00 59.88 79 ALA A N 1
ATOM 604 C CA . ALA A 1 79 ? -18.379 8.571 -3.768 1.00 59.88 79 ALA A CA 1
ATOM 605 C C . ALA A 1 79 ? -17.179 7.984 -2.989 1.00 59.88 79 ALA A C 1
ATOM 607 O O . ALA A 1 79 ? -16.805 8.494 -1.931 1.00 59.88 79 ALA A O 1
ATOM 608 N N . ALA A 1 80 ? -16.593 6.893 -3.492 1.00 59.72 80 ALA A N 1
ATOM 609 C CA . ALA A 1 80 ? -15.438 6.244 -2.868 1.00 59.72 80 ALA A CA 1
ATOM 610 C C . ALA A 1 80 ? -14.183 7.137 -2.901 1.00 59.72 80 ALA A C 1
ATOM 612 O O . ALA A 1 80 ? -14.007 7.944 -3.813 1.00 59.72 80 ALA A O 1
ATOM 613 N N . THR A 1 81 ? -13.298 6.971 -1.915 1.00 58.94 81 THR A N 1
ATOM 614 C CA . THR A 1 81 ? -12.028 7.719 -1.828 1.00 58.94 81 THR A CA 1
ATOM 615 C C . THR A 1 81 ? -10.950 7.193 -2.778 1.00 58.94 81 THR A C 1
ATOM 617 O O . THR A 1 81 ? -10.027 7.925 -3.126 1.00 58.94 81 THR A O 1
ATOM 620 N N . VAL A 1 82 ? -11.085 5.945 -3.228 1.00 61.50 82 VAL A N 1
ATOM 621 C CA . VAL A 1 82 ? -10.228 5.280 -4.220 1.00 61.50 82 VAL A CA 1
ATOM 622 C C . VAL A 1 82 ? -11.108 4.642 -5.292 1.00 61.50 82 VAL A C 1
ATOM 624 O O . VAL A 1 82 ? -12.257 4.285 -5.016 1.00 61.50 82 VAL A O 1
ATOM 627 N N . ASN A 1 83 ? -10.595 4.516 -6.516 1.00 63.03 83 ASN A N 1
ATOM 628 C CA . ASN A 1 83 ? -11.328 3.852 -7.594 1.00 63.03 83 ASN A CA 1
ATOM 629 C C . ASN A 1 83 ? -11.339 2.315 -7.412 1.00 63.03 83 ASN A C 1
ATOM 631 O O . ASN A 1 83 ? -10.700 1.774 -6.508 1.00 63.03 83 ASN A O 1
ATOM 635 N N . GLU A 1 84 ? -12.064 1.600 -8.278 1.00 61.44 84 GLU A N 1
ATOM 636 C CA . GLU A 1 84 ? -12.232 0.137 -8.195 1.00 61.44 84 GLU A CA 1
ATOM 637 C C . GLU A 1 84 ? -10.906 -0.644 -8.269 1.00 61.44 84 GLU A C 1
ATOM 639 O O . GLU A 1 84 ? -10.814 -1.736 -7.712 1.00 61.44 84 GLU A O 1
ATOM 644 N N . SER A 1 85 ? -9.855 -0.075 -8.875 1.00 60.91 85 SER A N 1
ATOM 645 C CA . SER A 1 85 ? -8.533 -0.707 -8.981 1.00 60.91 85 SER A CA 1
ATOM 646 C C . SER A 1 85 ? -7.611 -0.446 -7.781 1.00 60.91 85 SER A C 1
ATOM 648 O O . SER A 1 85 ? -6.481 -0.943 -7.753 1.00 60.91 85 SER A O 1
ATOM 650 N N . GLY A 1 86 ? -8.078 0.313 -6.780 1.00 62.19 86 GLY A N 1
ATOM 651 C CA . GLY A 1 86 ? -7.293 0.718 -5.612 1.00 62.19 86 GLY A CA 1
ATOM 652 C C . GLY A 1 86 ? -6.343 1.885 -5.877 1.00 62.19 86 GLY A C 1
ATOM 653 O O . GLY A 1 86 ? -5.521 2.203 -5.018 1.00 62.19 86 GLY A O 1
ATOM 654 N N . ALA A 1 87 ? -6.431 2.514 -7.052 1.00 60.72 87 ALA A N 1
ATOM 655 C CA . ALA A 1 87 ? -5.675 3.708 -7.386 1.00 60.72 87 ALA A CA 1
ATOM 656 C C . ALA A 1 87 ? -6.386 4.950 -6.816 1.00 60.72 87 ALA A C 1
ATOM 658 O O . ALA A 1 87 ? -7.602 5.117 -6.983 1.00 60.72 87 ALA A O 1
ATOM 659 N N . PRO A 1 88 ? -5.659 5.869 -6.170 1.00 57.91 88 PRO A N 1
ATOM 660 C CA . PRO A 1 88 ? -6.188 7.194 -5.909 1.00 57.91 88 PRO A CA 1
ATOM 661 C C . PRO A 1 88 ? -6.431 7.903 -7.252 1.00 57.91 88 PRO A C 1
ATOM 663 O O . PRO A 1 88 ? -5.658 7.772 -8.203 1.00 57.91 88 PRO A O 1
ATOM 666 N N . GLY A 1 89 ? -7.552 8.610 -7.375 1.00 51.88 89 GLY A N 1
ATOM 667 C CA . GLY A 1 89 ? -8.087 9.093 -8.657 1.00 51.88 89 GLY A CA 1
ATOM 668 C C . GLY A 1 89 ? -7.338 10.261 -9.323 1.00 51.88 89 GLY A C 1
ATOM 669 O O . GLY A 1 89 ? -7.997 11.156 -9.846 1.00 51.88 89 GLY A O 1
ATOM 670 N N . GLY A 1 90 ? -6.000 10.306 -9.288 1.00 52.31 90 GLY A N 1
ATOM 671 C CA . GLY A 1 90 ? -5.244 11.558 -9.432 1.00 52.31 90 GLY A CA 1
ATOM 672 C C . GLY A 1 90 ? -4.172 11.693 -10.522 1.00 52.31 90 GLY A C 1
ATOM 673 O O . GLY A 1 90 ? -3.673 12.801 -10.698 1.00 52.31 90 GLY A O 1
ATOM 674 N N . SER A 1 91 ? -3.773 10.671 -11.284 1.00 48.28 91 SER A N 1
ATOM 675 C CA . SER A 1 91 ? -2.771 10.893 -12.350 1.00 48.28 91 SER A CA 1
ATOM 676 C C . SER A 1 91 ? -2.907 9.943 -13.526 1.00 48.28 91 SER A C 1
ATOM 678 O O . SER A 1 91 ? -2.877 8.733 -13.345 1.00 48.28 91 SER A O 1
ATOM 680 N N . LYS A 1 92 ? -3.011 10.527 -14.728 1.00 54.91 92 LYS A N 1
ATOM 681 C CA . LYS A 1 92 ? -2.789 9.834 -15.999 1.00 54.91 92 LYS A CA 1
ATOM 682 C C . LYS A 1 92 ? -1.291 9.845 -16.278 1.00 54.91 92 LYS A C 1
ATOM 684 O O . LYS A 1 92 ? -0.765 10.857 -16.739 1.00 54.91 92 LYS A O 1
ATOM 689 N N . GLY A 1 93 ? -0.593 8.782 -15.909 1.00 62.22 93 GLY A N 1
ATOM 690 C CA . GLY A 1 93 ? 0.858 8.697 -16.033 1.00 62.22 93 GLY A CA 1
ATOM 691 C C . GLY A 1 93 ? 1.340 8.363 -17.450 1.00 62.22 93 GLY A C 1
ATOM 692 O O . GLY A 1 93 ? 2.523 8.532 -17.736 1.00 62.22 93 GLY A O 1
ATOM 693 N N . GLY A 1 94 ? 0.432 7.984 -18.357 1.00 71.50 94 GLY A N 1
ATOM 694 C CA . GLY A 1 94 ? 0.729 7.790 -19.775 1.00 71.50 94 GLY A CA 1
ATOM 695 C C . GLY A 1 94 ? 1.744 6.675 -20.062 1.00 71.50 94 GLY A C 1
ATOM 696 O O . GLY A 1 94 ? 2.217 5.969 -19.170 1.00 71.50 94 GLY A O 1
ATOM 697 N N . SER A 1 95 ? 2.071 6.510 -21.347 1.00 81.25 95 SER A N 1
ATOM 698 C CA . SER A 1 95 ? 3.059 5.526 -21.798 1.00 81.25 95 SER A CA 1
ATOM 699 C C . SER A 1 95 ? 4.487 6.058 -21.675 1.00 81.25 95 SER A C 1
ATOM 701 O O . SER A 1 95 ? 4.779 7.210 -21.996 1.00 81.25 95 SER A O 1
ATOM 703 N N . THR A 1 96 ? 5.386 5.177 -21.255 1.00 81.00 96 THR A N 1
ATOM 704 C CA . THR A 1 96 ? 6.821 5.408 -21.044 1.00 81.00 96 THR A CA 1
ATOM 705 C C . THR A 1 96 ? 7.675 4.662 -22.073 1.00 81.00 96 THR A C 1
ATOM 707 O O . THR A 1 96 ? 8.905 4.664 -21.983 1.00 81.00 96 THR A O 1
ATOM 710 N N . ALA A 1 97 ? 7.027 4.030 -23.059 1.00 80.12 97 ALA A N 1
ATOM 711 C CA . ALA A 1 97 ? 7.674 3.226 -24.082 1.00 80.12 97 ALA A CA 1
ATOM 712 C C . ALA A 1 97 ? 8.700 4.039 -24.887 1.00 80.12 97 ALA A C 1
ATOM 714 O O . ALA A 1 97 ? 8.457 5.177 -25.290 1.00 80.12 97 ALA A O 1
ATOM 715 N N . TYR A 1 98 ? 9.840 3.418 -25.183 1.00 77.38 98 TYR A N 1
ATOM 716 C CA . TYR A 1 98 ? 10.847 3.943 -26.106 1.00 77.38 98 TYR A CA 1
ATOM 717 C C . TYR A 1 98 ? 11.264 2.852 -27.108 1.00 77.38 98 TYR A C 1
ATOM 719 O O . TYR A 1 98 ? 11.126 1.669 -26.798 1.00 77.38 98 TYR A O 1
ATOM 727 N N . PRO A 1 99 ? 11.781 3.202 -28.307 1.00 72.25 99 PRO A N 1
ATOM 728 C CA . PRO A 1 99 ? 11.914 2.265 -29.435 1.00 72.25 99 PRO A CA 1
ATOM 729 C C . PRO A 1 99 ? 12.739 0.990 -29.191 1.00 72.25 99 PRO A C 1
ATOM 731 O O . PRO A 1 99 ? 12.589 0.019 -29.923 1.00 72.25 99 PRO A O 1
ATOM 734 N N . SER A 1 100 ? 13.621 0.987 -28.190 1.00 82.31 100 SER A N 1
ATOM 735 C CA . SER A 1 100 ? 14.474 -0.151 -27.816 1.00 82.31 100 SER A CA 1
ATOM 736 C C . SER A 1 100 ? 14.089 -0.798 -26.480 1.00 82.31 100 SER A C 1
ATOM 738 O O . SER A 1 100 ? 14.857 -1.596 -25.939 1.00 82.31 100 SER A O 1
ATOM 740 N N . MET A 1 101 ? 12.929 -0.446 -25.920 1.00 86.31 101 MET A N 1
ATOM 741 C CA . MET A 1 101 ? 12.441 -1.025 -24.673 1.00 86.31 101 MET A CA 1
ATOM 742 C C . MET A 1 101 ? 12.101 -2.503 -24.888 1.00 86.31 101 MET A C 1
ATOM 744 O O . MET A 1 101 ? 11.334 -2.858 -25.781 1.00 86.31 101 MET A O 1
ATOM 748 N N . GLN A 1 102 ? 12.670 -3.373 -24.055 1.00 90.69 102 GLN A N 1
ATOM 749 C CA . GLN A 1 102 ? 12.265 -4.773 -24.006 1.00 90.69 102 GLN A CA 1
ATOM 750 C C . GLN A 1 102 ? 10.982 -4.876 -23.190 1.00 90.69 102 GLN A C 1
ATOM 752 O O . GLN A 1 102 ? 11.009 -4.641 -21.984 1.00 90.69 102 GLN A O 1
ATOM 757 N N . ILE A 1 103 ? 9.880 -5.211 -23.860 1.00 92.06 103 ILE A N 1
ATOM 758 C CA . ILE A 1 103 ? 8.565 -5.348 -23.236 1.00 92.06 103 ILE A CA 1
ATOM 759 C C . ILE A 1 103 ? 8.356 -6.793 -22.783 1.00 92.06 103 ILE A C 1
ATOM 761 O O . ILE A 1 103 ? 8.606 -7.743 -23.528 1.00 92.06 103 ILE A O 1
ATOM 765 N N . ARG A 1 104 ? 7.860 -6.944 -21.559 1.00 94.56 104 ARG A N 1
ATOM 766 C CA . ARG A 1 104 ? 7.333 -8.175 -20.984 1.00 94.56 104 ARG A CA 1
ATOM 767 C C . ARG A 1 104 ? 5.832 -8.003 -20.773 1.00 94.56 104 ARG A C 1
ATOM 769 O O . ARG A 1 104 ? 5.378 -6.952 -20.336 1.00 94.56 104 ARG A O 1
ATOM 776 N N . LYS A 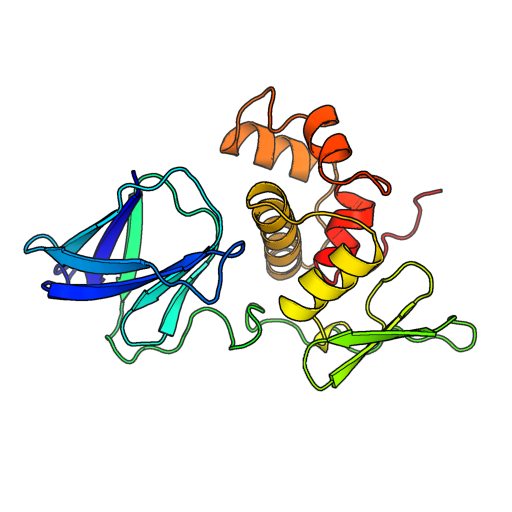1 105 ? 5.068 -9.051 -21.064 1.00 94.88 105 LYS A N 1
ATOM 777 C CA . LYS A 1 105 ? 3.632 -9.101 -20.786 1.00 94.88 105 LYS A CA 1
ATOM 778 C C . LYS A 1 105 ? 3.382 -9.861 -19.494 1.00 94.88 105 LYS A C 1
ATOM 780 O O . LYS A 1 105 ? 3.927 -10.949 -19.310 1.00 94.88 105 LYS A O 1
ATOM 785 N N . LEU A 1 106 ? 2.564 -9.284 -18.627 1.00 94.88 106 LEU A N 1
ATOM 786 C CA . LEU A 1 106 ? 2.139 -9.859 -17.361 1.00 94.88 106 LEU A CA 1
ATOM 787 C C . LEU A 1 106 ? 0.620 -10.048 -17.392 1.00 94.88 106 LEU A C 1
ATOM 789 O O . LEU A 1 106 ? -0.111 -9.115 -17.717 1.00 94.88 106 LEU A O 1
ATOM 793 N N . VAL A 1 107 ? 0.144 -11.248 -17.064 1.00 94.94 107 VAL A N 1
ATOM 794 C CA . VAL A 1 107 ? -1.296 -11.516 -16.940 1.00 94.94 107 VAL A CA 1
ATOM 795 C C . VAL A 1 107 ? -1.769 -10.993 -15.585 1.00 94.94 107 VAL A C 1
ATOM 797 O O . VAL A 1 107 ? -1.236 -11.380 -14.549 1.00 94.94 107 VAL A O 1
ATOM 800 N N . VAL A 1 108 ? -2.753 -10.098 -15.600 1.00 92.06 108 VAL A N 1
ATOM 801 C CA . VAL A 1 108 ? -3.320 -9.420 -14.431 1.00 92.06 108 VAL A CA 1
ATOM 802 C C . VAL A 1 108 ? -4.836 -9.603 -14.473 1.00 92.06 108 VAL A C 1
ATOM 804 O O . VAL A 1 108 ? -5.533 -8.885 -15.192 1.00 92.06 108 VAL A O 1
ATOM 807 N N . GLY A 1 109 ? -5.352 -10.590 -13.738 1.00 86.88 109 GLY A N 1
ATOM 808 C CA . GLY A 1 109 ? -6.748 -11.019 -13.875 1.00 86.88 109 GLY A CA 1
ATOM 809 C C . GLY A 1 109 ? -7.032 -11.501 -15.302 1.00 86.88 109 GLY A C 1
ATOM 810 O O . GLY A 1 109 ? -6.298 -12.334 -15.827 1.00 86.88 109 GLY A O 1
ATOM 811 N N . ASP A 1 110 ? -8.051 -10.928 -15.947 1.00 86.31 110 ASP A N 1
ATOM 812 C CA . ASP A 1 110 ? -8.451 -11.267 -17.323 1.00 86.31 110 ASP A CA 1
ATOM 813 C C . ASP A 1 110 ? -7.770 -10.403 -18.407 1.00 86.31 110 ASP A C 1
ATOM 815 O O . ASP A 1 110 ? -8.158 -10.447 -19.577 1.00 86.31 110 ASP A O 1
ATOM 819 N N . ARG A 1 111 ? -6.773 -9.581 -18.045 1.00 91.75 111 ARG A N 1
ATOM 820 C CA . ARG A 1 111 ? -6.075 -8.682 -18.983 1.00 91.75 111 ARG A CA 1
ATOM 821 C C . ARG A 1 111 ? -4.561 -8.872 -18.981 1.00 91.75 111 ARG A C 1
ATOM 823 O O . ARG A 1 111 ? -3.980 -9.359 -18.017 1.00 91.75 111 ARG A O 1
ATOM 830 N N . GLU A 1 112 ? -3.913 -8.431 -20.056 1.00 93.62 112 GLU A N 1
ATOM 831 C CA . GLU A 1 112 ? -2.454 -8.317 -20.133 1.00 93.62 112 GLU A CA 1
ATOM 832 C C . GLU A 1 112 ? -2.019 -6.882 -19.817 1.00 93.62 112 GLU A C 1
ATOM 834 O O . GLU A 1 112 ? -2.608 -5.922 -20.313 1.00 93.62 112 GLU A O 1
ATOM 839 N N . VAL A 1 113 ? -0.967 -6.749 -19.012 1.00 94.19 113 VAL A N 1
ATOM 840 C CA . VAL A 1 113 ? -0.286 -5.488 -18.706 1.00 94.19 113 VAL A CA 1
ATOM 841 C C . VAL A 1 113 ? 1.145 -5.564 -19.226 1.00 94.19 113 VAL A C 1
ATOM 843 O O . VAL A 1 113 ? 1.819 -6.585 -19.080 1.00 94.19 113 VAL A O 1
ATOM 846 N N . GLU A 1 114 ? 1.620 -4.484 -19.840 1.00 94.69 114 GLU A N 1
ATOM 847 C CA . GLU A 1 114 ? 2.987 -4.391 -20.348 1.00 94.69 114 GLU A CA 1
ATOM 848 C C . GLU A 1 114 ? 3.920 -3.777 -19.301 1.00 94.69 114 GLU A C 1
ATOM 850 O O . GLU A 1 114 ? 3.670 -2.694 -18.763 1.00 94.69 114 GLU A O 1
ATOM 855 N N . THR A 1 115 ? 5.036 -4.453 -19.049 1.00 94.44 115 THR A N 1
ATOM 856 C CA . THR A 1 115 ? 6.156 -3.949 -18.254 1.00 94.44 115 THR A CA 1
ATOM 857 C C . THR A 1 115 ? 7.430 -3.920 -19.090 1.00 94.44 115 THR A C 1
ATOM 859 O O . THR A 1 115 ? 7.538 -4.619 -20.096 1.00 94.44 115 THR A O 1
ATOM 862 N N . ASP A 1 116 ? 8.437 -3.163 -18.672 1.00 92.75 116 ASP A N 1
ATOM 863 C CA . ASP A 1 116 ? 9.791 -3.336 -19.187 1.00 92.75 116 ASP A CA 1
ATOM 864 C C . ASP A 1 116 ? 10.429 -4.642 -18.658 1.00 92.75 116 ASP A C 1
ATOM 866 O O . ASP A 1 116 ? 9.829 -5.402 -17.883 1.00 92.75 116 ASP A O 1
ATOM 870 N N . SER A 1 117 ? 11.665 -4.924 -19.075 1.00 90.62 117 SER A N 1
ATOM 871 C CA . SER A 1 117 ? 12.406 -6.116 -18.649 1.00 90.62 117 SER A CA 1
ATOM 872 C C . SER A 1 117 ? 12.762 -6.125 -17.158 1.00 90.62 117 SER A C 1
ATOM 874 O O . SER A 1 117 ? 12.982 -7.198 -16.591 1.00 90.62 117 SER A O 1
ATOM 876 N N . GLU A 1 118 ? 12.778 -4.961 -16.503 1.00 90.31 118 GLU A N 1
ATOM 877 C CA . GLU A 1 118 ? 12.969 -4.827 -15.058 1.00 90.31 118 GLU A CA 1
ATOM 878 C C . GLU A 1 118 ? 11.649 -4.864 -14.272 1.00 90.31 118 GLU A C 1
ATOM 880 O O . GLU A 1 118 ? 11.709 -4.908 -13.043 1.00 90.31 118 GLU A O 1
ATOM 885 N N . GLY A 1 119 ? 10.499 -4.898 -14.956 1.00 91.81 119 GLY A N 1
ATOM 886 C CA . GLY A 1 119 ? 9.145 -4.994 -14.407 1.00 91.81 119 GLY A CA 1
ATOM 887 C C . GLY A 1 119 ? 8.452 -3.656 -14.122 1.00 91.81 119 GLY A C 1
ATOM 888 O O . GLY A 1 119 ? 7.434 -3.629 -13.436 1.00 91.81 119 GLY A O 1
ATOM 889 N N . TYR A 1 120 ? 8.984 -2.535 -14.611 1.00 93.19 120 TYR A N 1
ATOM 890 C CA . TYR A 1 120 ? 8.298 -1.244 -14.518 1.00 93.19 120 TYR A CA 1
ATOM 891 C C . TYR A 1 120 ? 7.180 -1.160 -15.550 1.00 93.19 120 T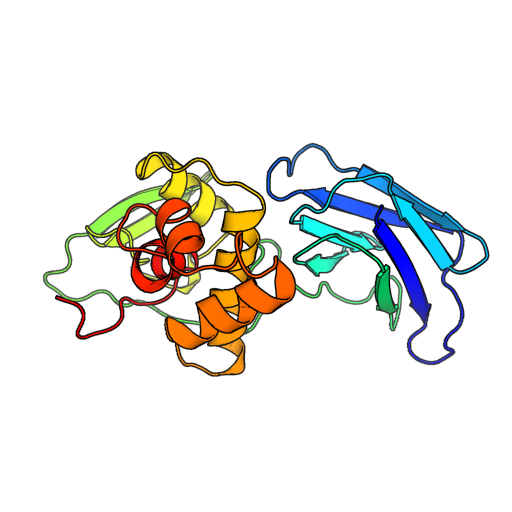YR A C 1
ATOM 893 O O . TYR A 1 120 ? 7.378 -1.5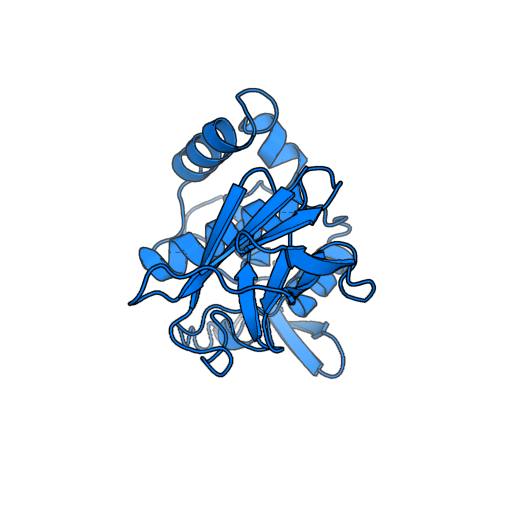40 -16.699 1.00 93.19 120 TYR A O 1
ATOM 901 N N . LEU A 1 121 ? 6.019 -0.634 -15.159 1.00 93.06 121 LEU A N 1
ATOM 902 C CA . LEU A 1 121 ? 4.886 -0.454 -16.066 1.00 93.06 121 LEU A CA 1
ATOM 903 C C . LEU A 1 121 ? 5.269 0.388 -17.287 1.00 93.06 121 LEU A C 1
ATOM 905 O O . LEU A 1 121 ? 5.768 1.506 -17.148 1.00 93.06 121 LEU A O 1
ATOM 909 N N . VAL A 1 122 ? 4.967 -0.127 -18.481 1.00 91.38 122 VAL A N 1
ATOM 910 C CA . VAL A 1 122 ? 5.089 0.643 -19.726 1.00 91.38 122 VAL A CA 1
ATOM 911 C C . VAL A 1 122 ? 4.067 1.770 -19.722 1.00 91.38 122 VAL A C 1
ATOM 913 O O . VAL A 1 122 ? 4.400 2.901 -20.064 1.00 91.38 122 VAL A O 1
ATOM 916 N N . ASN A 1 123 ? 2.841 1.485 -19.297 1.00 88.81 123 ASN A N 1
ATOM 917 C CA . ASN A 1 123 ? 1.791 2.471 -19.114 1.00 88.81 123 ASN A CA 1
ATOM 918 C C . ASN A 1 123 ? 1.432 2.561 -17.629 1.00 88.81 123 ASN A C 1
ATOM 920 O O . ASN A 1 123 ? 0.933 1.607 -17.037 1.00 88.81 123 ASN A O 1
ATOM 924 N N . LEU A 1 124 ? 1.685 3.719 -17.023 1.00 87.00 124 LEU A N 1
ATOM 925 C CA . LEU A 1 124 ? 1.461 3.925 -15.589 1.00 87.00 124 LEU A CA 1
ATOM 926 C C . LEU A 1 124 ? -0.020 3.807 -15.195 1.00 87.00 124 LEU A C 1
ATOM 928 O O . LEU A 1 124 ? -0.329 3.483 -14.047 1.00 87.00 124 LEU A O 1
ATOM 932 N N . ASP A 1 125 ? -0.925 4.025 -16.153 1.00 86.44 125 ASP A N 1
ATOM 933 C CA . ASP A 1 125 ? -2.371 3.908 -15.947 1.00 86.44 125 ASP A CA 1
ATOM 934 C C . ASP A 1 125 ? -2.823 2.448 -15.794 1.00 86.44 125 ASP A C 1
ATOM 936 O O . ASP A 1 125 ? -3.939 2.194 -15.346 1.00 86.44 125 ASP A O 1
ATOM 940 N N . ASP A 1 126 ? -1.953 1.481 -16.109 1.00 89.94 126 ASP A N 1
ATOM 941 C CA . ASP A 1 126 ? -2.231 0.061 -15.905 1.00 89.94 126 ASP A CA 1
ATOM 942 C C . ASP A 1 126 ? -2.006 -0.409 -14.466 1.00 89.94 126 ASP A C 1
ATOM 944 O O . ASP A 1 126 ? -2.338 -1.556 -14.140 1.00 89.94 126 ASP A O 1
ATOM 948 N N . TRP A 1 127 ? -1.505 0.462 -13.582 1.00 92.38 127 TRP A N 1
ATOM 949 C CA . TRP A 1 127 ? -1.331 0.114 -12.179 1.00 92.38 127 TRP A CA 1
ATOM 950 C C . TRP A 1 127 ? -2.663 -0.270 -11.528 1.00 92.38 127 TRP A C 1
ATOM 952 O O . TRP A 1 127 ? -3.683 0.410 -11.635 1.00 92.38 127 TRP A O 1
ATOM 962 N N . SER A 1 128 ? -2.627 -1.381 -10.808 1.00 91.62 128 SER A N 1
ATOM 963 C CA . SER A 1 128 ? -3.734 -1.914 -10.023 1.00 91.62 128 SER A CA 1
ATOM 964 C C . SER A 1 128 ? -3.158 -2.804 -8.933 1.00 91.62 128 SER A C 1
ATOM 966 O O . SER A 1 128 ? -2.021 -3.265 -9.036 1.00 91.62 128 SER A O 1
ATOM 968 N N . GLU A 1 129 ? -3.934 -3.096 -7.898 1.00 92.44 129 GLU A N 1
ATOM 969 C CA . GLU A 1 129 ? -3.483 -4.060 -6.891 1.00 92.44 129 GLU A CA 1
ATOM 970 C C . GLU A 1 129 ? -3.230 -5.454 -7.471 1.00 92.44 129 GLU A C 1
ATOM 972 O O . GLU A 1 129 ? -2.320 -6.146 -7.025 1.00 92.44 129 GLU A O 1
ATOM 977 N N . ASP A 1 130 ? -3.977 -5.854 -8.497 1.00 92.88 130 ASP A N 1
ATOM 978 C CA . ASP A 1 130 ? -3.754 -7.137 -9.163 1.00 92.88 130 ASP A CA 1
ATOM 979 C C . ASP A 1 130 ? -2.442 -7.144 -9.946 1.00 92.88 130 ASP A C 1
ATOM 981 O O . ASP A 1 130 ? -1.758 -8.164 -9.976 1.00 92.88 130 ASP A O 1
ATOM 985 N N . PHE A 1 131 ? -2.032 -5.997 -10.503 1.00 95.38 131 PHE A N 1
ATOM 986 C CA . PHE A 1 131 ? -0.689 -5.847 -11.062 1.00 95.38 131 PHE A CA 1
ATOM 987 C C . PHE A 1 131 ? 0.377 -6.061 -9.980 1.00 95.38 131 PHE A C 1
ATOM 989 O O . PHE A 1 131 ? 1.316 -6.820 -10.200 1.00 95.38 131 PHE A O 1
ATOM 996 N N . VAL A 1 132 ? 0.213 -5.455 -8.797 1.00 96.56 132 VAL A N 1
ATOM 997 C CA . VAL A 1 132 ? 1.142 -5.644 -7.668 1.00 96.56 132 VAL A CA 1
ATOM 998 C C . VAL A 1 132 ? 1.258 -7.123 -7.301 1.00 96.56 132 VAL A C 1
ATOM 1000 O O . VAL A 1 132 ? 2.366 -7.616 -7.098 1.00 96.56 132 VAL A O 1
ATOM 1003 N N . ARG A 1 133 ? 0.124 -7.831 -7.224 1.00 95.50 133 ARG A N 1
ATOM 1004 C CA . ARG A 1 133 ? 0.076 -9.264 -6.900 1.00 95.50 133 ARG A CA 1
ATOM 1005 C C . ARG A 1 133 ? 0.785 -10.102 -7.963 1.00 95.50 133 ARG A C 1
ATOM 1007 O O . ARG A 1 133 ? 1.663 -10.883 -7.609 1.00 95.50 133 ARG A O 1
ATOM 1014 N N . ALA A 1 134 ? 0.460 -9.893 -9.237 1.00 96.19 134 ALA A N 1
ATOM 1015 C CA . ALA A 1 134 ? 1.059 -10.627 -10.349 1.00 96.19 134 ALA A CA 1
ATOM 1016 C C . ALA A 1 134 ? 2.573 -10.370 -10.472 1.00 96.19 134 ALA A C 1
ATOM 1018 O O . ALA A 1 134 ? 3.350 -11.301 -10.682 1.00 96.19 134 ALA A O 1
ATOM 1019 N N . GLU A 1 135 ? 3.017 -9.123 -10.292 1.00 97.06 135 GLU A N 1
ATOM 1020 C CA . GLU A 1 135 ? 4.438 -8.771 -10.365 1.00 97.06 135 GLU A CA 1
ATOM 1021 C C . GLU A 1 135 ? 5.208 -9.332 -9.163 1.00 97.06 135 GLU A C 1
ATOM 1023 O O . GLU A 1 135 ? 6.304 -9.871 -9.317 1.00 97.06 135 GLU A O 1
ATOM 1028 N N . ALA A 1 136 ? 4.631 -9.274 -7.959 1.00 96.44 136 ALA A N 1
ATOM 1029 C CA . ALA A 1 136 ? 5.236 -9.875 -6.776 1.00 96.44 136 ALA A CA 1
ATOM 1030 C C . ALA A 1 136 ? 5.361 -11.401 -6.912 1.00 96.44 136 ALA A C 1
ATOM 1032 O O . ALA A 1 136 ? 6.417 -11.950 -6.596 1.00 96.44 136 ALA A O 1
ATOM 1033 N N . GLU A 1 137 ? 4.336 -12.076 -7.441 1.00 95.56 137 GLU A N 1
ATOM 1034 C CA . GLU A 1 137 ? 4.379 -13.511 -7.734 1.00 95.56 137 GLU A CA 1
ATOM 1035 C C . GLU A 1 137 ? 5.491 -13.844 -8.736 1.00 95.56 137 GLU A C 1
ATOM 1037 O O . GLU A 1 137 ? 6.324 -14.713 -8.464 1.00 95.56 137 GLU A O 1
ATOM 1042 N N . TYR A 1 138 ? 5.581 -13.094 -9.839 1.00 95.12 138 TYR A N 1
ATOM 1043 C CA . TYR A 1 138 ? 6.651 -13.240 -10.829 1.00 95.12 138 TYR A CA 1
ATOM 1044 C C . TYR A 1 138 ? 8.050 -13.058 -10.213 1.00 95.12 138 TYR A C 1
ATOM 1046 O O . TYR A 1 138 ? 9.015 -13.738 -10.576 1.00 95.12 138 TYR A O 1
ATOM 1054 N N . GLU A 1 139 ? 8.186 -12.149 -9.248 1.00 95.12 139 GLU A N 1
ATOM 1055 C CA . GLU A 1 139 ? 9.445 -11.906 -8.549 1.00 95.12 139 GLU A CA 1
ATOM 1056 C C . GLU A 1 139 ? 9.765 -12.916 -7.437 1.00 95.12 139 GLU A C 1
ATOM 1058 O O . GLU A 1 139 ? 10.894 -12.903 -6.924 1.00 95.12 139 GLU A O 1
ATOM 1063 N N . GLY A 1 140 ? 8.819 -13.793 -7.086 1.00 95.50 140 GLY A N 1
ATOM 1064 C CA . GLY A 1 140 ? 8.914 -14.704 -5.946 1.00 95.50 140 GLY A CA 1
ATOM 1065 C C . GLY A 1 140 ? 8.811 -13.988 -4.594 1.00 95.50 140 GLY A C 1
ATOM 1066 O O . GLY A 1 140 ? 9.392 -14.442 -3.608 1.00 95.50 140 GLY A O 1
ATOM 1067 N N . LEU A 1 141 ? 8.126 -12.843 -4.550 1.00 96.31 141 LEU A N 1
ATOM 1068 C CA . LEU A 1 141 ? 7.899 -12.038 -3.355 1.00 96.31 141 LEU A CA 1
ATOM 1069 C C . LEU A 1 141 ? 6.527 -12.361 -2.748 1.00 96.31 141 LEU A C 1
ATOM 1071 O O . LEU A 1 141 ? 5.490 -12.105 -3.352 1.00 96.31 141 LEU A O 1
ATOM 1075 N N . VAL A 1 142 ? 6.513 -12.857 -1.510 1.00 96.12 142 VAL A N 1
ATOM 1076 C CA . VAL A 1 142 ? 5.266 -13.024 -0.751 1.00 96.12 142 VAL A CA 1
ATOM 1077 C C . VAL A 1 142 ? 4.860 -11.678 -0.160 1.00 96.12 142 VAL A C 1
ATOM 1079 O O . VAL A 1 142 ? 5.519 -11.167 0.748 1.00 96.12 142 VAL A O 1
ATOM 1082 N N . LEU A 1 143 ? 3.764 -11.111 -0.665 1.00 96.38 143 LEU A N 1
ATOM 1083 C CA . LEU A 1 143 ? 3.218 -9.856 -0.157 1.00 96.38 143 LEU A CA 1
ATOM 1084 C C . LEU A 1 143 ? 2.642 -10.044 1.249 1.00 96.38 143 LEU A C 1
ATOM 1086 O O . LEU A 1 143 ? 1.832 -10.929 1.510 1.00 96.38 143 LEU A O 1
ATOM 1090 N N . THR A 1 144 ? 3.050 -9.157 2.147 1.00 96.81 144 THR A N 1
ATOM 1091 C CA . THR A 1 144 ? 2.544 -9.049 3.521 1.00 96.81 144 THR A CA 1
ATOM 1092 C C . THR A 1 144 ? 1.968 -7.654 3.730 1.00 96.81 144 THR A C 1
ATOM 1094 O O . THR A 1 144 ? 2.199 -6.765 2.908 1.00 96.81 144 THR A O 1
ATOM 1097 N N . ASP A 1 145 ? 1.281 -7.424 4.846 1.00 94.06 145 ASP A N 1
ATOM 1098 C CA . ASP A 1 145 ? 0.745 -6.101 5.194 1.00 94.06 145 ASP A CA 1
ATOM 1099 C C . ASP A 1 145 ? 1.820 -5.006 5.173 1.00 94.06 145 ASP A C 1
ATOM 1101 O O . ASP A 1 145 ? 1.601 -3.923 4.635 1.00 94.06 145 ASP A O 1
ATOM 1105 N N . ALA A 1 146 ? 3.030 -5.328 5.644 1.00 95.62 146 ALA A N 1
ATOM 1106 C CA . ALA A 1 146 ? 4.166 -4.414 5.594 1.00 95.62 146 ALA A CA 1
ATOM 1107 C C . ALA A 1 146 ? 4.542 -4.028 4.152 1.00 95.62 146 ALA A C 1
ATOM 1109 O O . ALA A 1 146 ? 4.848 -2.868 3.892 1.00 95.62 146 ALA A O 1
ATOM 1110 N N . HIS A 1 147 ? 4.499 -4.963 3.194 1.00 97.75 147 HIS A N 1
ATOM 1111 C CA . HIS A 1 147 ? 4.766 -4.636 1.788 1.00 97.75 147 HIS A CA 1
ATOM 1112 C C . HIS A 1 147 ? 3.720 -3.665 1.242 1.00 97.75 147 HIS A C 1
ATOM 1114 O O . HIS A 1 147 ? 4.080 -2.663 0.625 1.00 97.75 147 HIS A O 1
ATOM 1120 N N . TRP A 1 148 ? 2.442 -3.944 1.505 1.00 96.75 148 TRP A N 1
ATOM 1121 C CA . TRP A 1 148 ? 1.328 -3.110 1.063 1.00 96.75 148 TRP A CA 1
ATOM 1122 C C . TRP A 1 148 ? 1.395 -1.701 1.641 1.00 96.75 148 TRP A C 1
ATOM 1124 O O . TRP A 1 148 ? 1.254 -0.732 0.898 1.00 96.75 148 TRP A O 1
ATOM 1134 N N . GLU A 1 149 ? 1.697 -1.568 2.931 1.00 95.44 149 GLU A N 1
ATOM 1135 C CA . GLU A 1 149 ? 1.900 -0.270 3.571 1.00 95.44 149 GLU A CA 1
ATOM 1136 C C . GLU A 1 149 ? 3.029 0.542 2.905 1.00 95.44 149 GLU A C 1
ATOM 1138 O O . GLU A 1 149 ? 2.839 1.731 2.643 1.00 95.44 149 GLU A O 1
ATOM 1143 N N . VAL A 1 150 ? 4.171 -0.072 2.551 1.00 96.50 150 VAL A N 1
ATOM 1144 C CA . VAL A 1 150 ? 5.236 0.633 1.803 1.00 96.50 150 VAL A CA 1
ATOM 1145 C C . VAL A 1 150 ? 4.791 1.015 0.395 1.00 96.50 150 VAL A C 1
ATOM 1147 O O . VAL A 1 150 ? 4.992 2.158 -0.010 1.00 96.50 150 VAL A O 1
ATOM 1150 N N . ILE A 1 151 ? 4.188 0.089 -0.350 1.00 96.19 151 ILE A N 1
ATOM 1151 C CA . ILE A 1 151 ? 3.738 0.317 -1.732 1.00 96.19 151 ILE A CA 1
ATOM 1152 C C . ILE A 1 151 ? 2.746 1.485 -1.787 1.00 96.19 151 ILE A C 1
ATOM 1154 O O . ILE A 1 151 ? 2.900 2.394 -2.605 1.00 96.19 151 ILE A O 1
ATOM 1158 N N . ARG A 1 152 ? 1.777 1.506 -0.866 1.00 92.50 152 ARG A N 1
ATOM 1159 C CA . ARG A 1 152 ? 0.790 2.587 -0.732 1.00 92.50 152 ARG A CA 1
ATOM 1160 C C . ARG A 1 152 ? 1.441 3.900 -0.346 1.00 92.50 152 ARG A C 1
ATOM 1162 O O . ARG A 1 152 ? 1.200 4.905 -1.003 1.00 92.50 152 ARG A O 1
ATOM 1169 N N . TYR A 1 153 ? 2.329 3.884 0.649 1.00 94.50 153 TYR A N 1
ATOM 1170 C CA . TYR A 1 153 ? 3.064 5.080 1.051 1.00 94.50 153 TYR A CA 1
ATOM 1171 C C . TYR A 1 153 ? 3.817 5.712 -0.125 1.00 94.50 153 TYR A C 1
ATOM 1173 O O . TYR A 1 153 ? 3.733 6.923 -0.317 1.00 94.50 153 TYR A O 1
ATOM 1181 N N . LEU A 1 154 ? 4.537 4.912 -0.919 1.00 94.25 154 LEU A N 1
ATOM 1182 C CA . LEU A 1 154 ? 5.291 5.403 -2.075 1.00 94.25 154 LEU A CA 1
ATOM 1183 C C . LEU A 1 154 ? 4.371 6.050 -3.110 1.00 94.25 154 LEU A C 1
ATOM 1185 O O . LEU A 1 154 ? 4.670 7.137 -3.611 1.00 94.25 154 LEU A O 1
ATOM 1189 N N . ARG A 1 155 ? 3.242 5.400 -3.397 1.00 91.31 155 ARG A N 1
ATOM 1190 C CA . ARG A 1 155 ? 2.266 5.875 -4.371 1.00 91.31 155 ARG A CA 1
ATOM 1191 C C . ARG A 1 155 ? 1.579 7.166 -3.906 1.00 91.31 155 ARG A C 1
ATOM 1193 O O . ARG A 1 155 ? 1.628 8.164 -4.620 1.00 91.31 155 ARG A O 1
ATOM 1200 N N . ASP A 1 156 ? 1.079 7.197 -2.673 1.00 88.38 156 ASP A N 1
ATOM 1201 C CA . ASP A 1 156 ? 0.468 8.383 -2.057 1.00 88.38 156 ASP A CA 1
ATOM 1202 C C . ASP A 1 156 ? 1.460 9.544 -1.923 1.00 88.38 156 ASP A C 1
ATOM 1204 O O . ASP A 1 156 ? 1.084 10.719 -1.951 1.00 88.38 156 ASP A O 1
ATOM 1208 N N . TYR A 1 157 ? 2.741 9.245 -1.700 1.00 91.50 157 TYR A N 1
ATOM 1209 C CA . TYR A 1 157 ? 3.789 10.259 -1.669 1.00 91.50 157 TYR A CA 1
ATOM 1210 C C . TYR A 1 157 ? 3.980 10.872 -3.058 1.00 91.50 157 TYR A C 1
ATOM 1212 O O . TYR A 1 157 ? 3.996 12.097 -3.188 1.00 91.50 157 TYR A O 1
ATOM 1220 N N . TYR A 1 158 ? 4.077 10.041 -4.099 1.00 88.88 158 TYR A N 1
ATOM 1221 C CA . TYR A 1 158 ? 4.224 10.519 -5.471 1.00 88.88 158 TYR A CA 1
ATOM 1222 C C . TYR A 1 158 ? 3.027 11.357 -5.920 1.00 88.88 158 TYR A C 1
ATOM 1224 O O . TYR A 1 158 ? 3.215 12.408 -6.517 1.00 88.88 158 TYR A O 1
ATOM 1232 N N . GLU A 1 159 ? 1.804 10.958 -5.597 1.00 84.56 159 GLU A N 1
ATOM 1233 C CA . GLU A 1 159 ? 0.620 11.727 -5.988 1.00 84.56 159 GLU A CA 1
ATOM 1234 C C . GLU A 1 159 ? 0.524 13.085 -5.291 1.00 84.56 159 GLU A C 1
ATOM 1236 O O . GLU A 1 159 ? 0.090 14.060 -5.901 1.00 84.56 159 GLU A O 1
ATOM 1241 N N . ARG A 1 160 ? 0.959 13.178 -4.029 1.00 84.62 160 ARG A N 1
ATOM 1242 C CA . ARG A 1 160 ? 0.946 14.440 -3.273 1.00 84.62 160 ARG A CA 1
ATOM 1243 C C . ARG A 1 160 ? 2.083 15.382 -3.642 1.00 84.62 160 ARG A C 1
ATOM 1245 O O . ARG A 1 160 ? 1.918 16.596 -3.552 1.00 84.62 160 ARG A O 1
ATOM 1252 N N . HIS A 1 161 ? 3.249 14.838 -3.976 1.00 87.12 161 HIS A N 1
ATOM 1253 C CA . HIS A 1 161 ? 4.466 15.627 -4.168 1.00 87.12 161 HIS A CA 1
ATOM 1254 C C . HIS A 1 161 ? 4.920 15.706 -5.630 1.00 87.12 161 HIS A C 1
ATOM 1256 O O . HIS A 1 161 ? 5.773 16.529 -5.951 1.00 87.12 161 HIS A O 1
ATOM 1262 N N . HIS A 1 162 ? 4.378 14.864 -6.513 1.00 85.38 162 HIS A N 1
ATOM 1263 C CA . HIS A 1 162 ? 4.824 14.654 -7.897 1.00 85.38 162 HIS A CA 1
ATOM 1264 C C . HIS A 1 162 ? 6.315 14.289 -8.022 1.00 85.38 162 HIS A C 1
ATOM 1266 O O . HIS A 1 162 ? 6.942 14.477 -9.064 1.00 85.38 162 HIS A O 1
ATOM 1272 N N . VAL A 1 163 ? 6.890 13.739 -6.949 1.00 89.12 163 VAL A N 1
ATOM 1273 C CA . VAL A 1 163 ? 8.272 13.256 -6.854 1.00 89.12 163 VAL A CA 1
ATOM 1274 C C . VAL A 1 163 ? 8.304 11.981 -6.016 1.00 89.12 163 VAL A C 1
ATOM 1276 O O . VAL A 1 163 ? 7.540 11.835 -5.065 1.00 89.12 163 VAL A O 1
ATOM 1279 N N . GLN A 1 164 ? 9.173 11.037 -6.379 1.00 90.69 164 GLN A N 1
ATOM 1280 C CA . GLN A 1 164 ? 9.339 9.783 -5.641 1.00 90.69 164 GLN A CA 1
ATOM 1281 C C . GLN A 1 164 ? 10.003 10.031 -4.281 1.00 90.69 164 GLN A C 1
ATOM 1283 O O . GLN A 1 164 ? 10.927 10.840 -4.165 1.00 90.69 164 GLN A O 1
ATOM 1288 N N . ALA A 1 165 ? 9.555 9.312 -3.251 1.00 91.50 165 ALA A N 1
ATOM 1289 C CA . ALA A 1 165 ? 10.140 9.416 -1.919 1.00 91.50 165 ALA A CA 1
ATOM 1290 C C . ALA A 1 165 ? 11.610 8.964 -1.929 1.00 91.50 165 ALA A C 1
ATOM 1292 O O . ALA A 1 165 ? 11.954 7.907 -2.457 1.00 91.50 165 ALA A O 1
ATOM 1293 N N . GLN A 1 166 ? 12.486 9.748 -1.299 1.00 91.50 166 GLN A N 1
ATOM 1294 C CA . GLN A 1 166 ? 13.886 9.361 -1.125 1.00 91.50 166 GLN A CA 1
ATOM 1295 C C . GLN A 1 166 ? 14.021 8.273 -0.050 1.00 91.50 166 GLN A C 1
ATOM 1297 O O . GLN A 1 166 ? 13.249 8.233 0.905 1.00 91.50 166 GLN A O 1
ATOM 1302 N N . VAL A 1 167 ? 15.074 7.453 -0.116 1.00 90.19 167 VAL A N 1
ATOM 1303 C CA . VAL A 1 167 ? 15.334 6.372 0.861 1.00 90.19 167 VAL A CA 1
ATOM 1304 C C . VAL A 1 167 ? 15.270 6.857 2.317 1.00 90.19 167 VAL A C 1
ATOM 1306 O O . VAL A 1 167 ? 14.670 6.204 3.170 1.00 90.19 167 VAL A O 1
ATOM 1309 N N . ARG A 1 168 ? 15.841 8.033 2.612 1.00 91.38 168 ARG A N 1
ATOM 1310 C CA . ARG A 1 168 ? 15.810 8.626 3.962 1.00 91.38 168 ARG A CA 1
ATOM 1311 C C . ARG A 1 168 ? 14.393 8.969 4.424 1.00 91.38 168 ARG A C 1
ATOM 1313 O O . ARG A 1 168 ? 14.099 8.810 5.605 1.00 91.38 168 ARG A O 1
ATOM 1320 N N . GLU A 1 169 ? 13.539 9.414 3.508 1.00 94.69 169 GLU A N 1
ATOM 1321 C CA . GLU A 1 169 ? 12.133 9.724 3.780 1.00 94.69 169 GLU A CA 1
ATOM 1322 C C . GLU A 1 169 ? 11.348 8.461 4.121 1.00 94.69 169 GLU A C 1
ATOM 1324 O O . GLU A 1 169 ? 10.679 8.422 5.153 1.00 94.69 169 GLU A O 1
ATOM 1329 N N . ILE A 1 170 ? 11.527 7.404 3.322 1.00 94.94 170 ILE A N 1
ATOM 1330 C CA . ILE A 1 170 ? 10.895 6.095 3.533 1.00 94.94 170 ILE A CA 1
ATOM 1331 C C . ILE A 1 170 ? 11.287 5.538 4.908 1.00 94.94 170 ILE A C 1
ATOM 1333 O O . ILE A 1 170 ? 10.422 5.210 5.719 1.00 94.94 170 ILE A O 1
ATOM 1337 N N . ILE A 1 171 ? 12.591 5.490 5.212 1.00 95.38 171 ILE A N 1
ATOM 1338 C CA . ILE A 1 171 ? 13.091 4.981 6.500 1.00 95.38 171 ILE A CA 1
ATOM 1339 C C . ILE A 1 171 ? 12.539 5.809 7.659 1.00 95.38 171 ILE A C 1
ATOM 1341 O O . ILE A 1 171 ? 12.079 5.248 8.651 1.00 95.38 171 ILE A O 1
ATOM 1345 N N . ARG A 1 172 ? 12.574 7.143 7.555 1.00 96.06 172 ARG A N 1
ATOM 1346 C CA . ARG A 1 172 ? 12.076 8.032 8.610 1.00 96.06 172 ARG A CA 1
ATOM 1347 C C . ARG A 1 172 ? 10.590 7.813 8.874 1.00 96.06 172 ARG A C 1
ATOM 1349 O O . ARG A 1 172 ? 10.197 7.774 10.038 1.00 96.06 172 ARG A O 1
ATOM 1356 N N . HIS A 1 173 ? 9.790 7.673 7.819 1.00 95.81 173 HIS A N 1
ATOM 1357 C CA . HIS A 1 173 ? 8.364 7.396 7.929 1.00 95.81 173 HIS A CA 1
ATOM 1358 C C . HIS A 1 173 ? 8.124 6.070 8.659 1.00 95.81 173 HIS A C 1
ATOM 1360 O O . HIS A 1 173 ? 7.547 6.068 9.743 1.00 95.81 173 HIS A O 1
ATOM 1366 N N . PHE A 1 174 ? 8.661 4.960 8.151 1.00 95.94 174 PHE A N 1
ATOM 1367 C CA . PHE A 1 174 ? 8.398 3.640 8.732 1.00 95.94 174 PHE A CA 1
ATOM 1368 C C . PHE A 1 174 ? 9.058 3.419 10.094 1.00 95.94 174 PHE A C 1
ATOM 1370 O O . PHE A 1 174 ? 8.512 2.706 10.928 1.00 95.94 174 PHE A O 1
ATOM 1377 N N . THR A 1 175 ? 10.176 4.087 10.391 1.00 96.06 175 THR A N 1
ATOM 1378 C CA . THR A 1 175 ? 10.749 4.106 11.749 1.00 96.06 175 THR A CA 1
ATOM 1379 C C . THR A 1 175 ? 9.777 4.714 12.760 1.00 96.06 175 THR A C 1
ATOM 1381 O O . THR A 1 175 ? 9.728 4.265 13.905 1.00 96.06 175 THR A O 1
ATOM 1384 N N . ARG A 1 176 ? 9.007 5.731 12.359 1.00 94.81 176 ARG A N 1
ATOM 1385 C CA . ARG A 1 176 ? 7.991 6.347 13.214 1.00 94.81 176 ARG A CA 1
ATOM 1386 C C . ARG A 1 176 ? 6.741 5.475 13.326 1.00 94.81 176 ARG A C 1
ATOM 1388 O O . ARG A 1 176 ? 6.237 5.318 14.429 1.00 94.81 176 ARG A O 1
ATOM 1395 N N . GLU A 1 177 ? 6.267 4.913 12.215 1.00 91.75 177 GLU A N 1
ATOM 1396 C CA . GLU A 1 177 ? 5.008 4.150 12.187 1.00 91.75 177 GLU A CA 1
ATOM 1397 C C . GLU A 1 177 ? 5.132 2.739 12.785 1.00 91.75 177 GLU A C 1
ATOM 1399 O O . GLU A 1 177 ? 4.212 2.260 13.455 1.00 91.75 177 GLU A O 1
ATOM 1404 N N . TRP A 1 178 ? 6.258 2.062 12.543 1.00 93.56 178 TRP A N 1
ATOM 1405 C CA . TRP A 1 178 ? 6.480 0.669 12.947 1.00 93.56 178 TRP A CA 1
ATOM 1406 C C . TRP A 1 178 ? 7.466 0.522 14.107 1.00 93.56 178 TRP A C 1
ATOM 1408 O O . TRP A 1 178 ? 7.461 -0.508 14.780 1.00 93.56 178 TRP A O 1
ATOM 1418 N N . GLY A 1 179 ? 8.299 1.535 14.353 1.00 94.12 179 GLY A N 1
ATOM 1419 C CA . GLY A 1 179 ? 9.361 1.514 15.357 1.00 94.12 179 GLY A CA 1
ATOM 1420 C C . GLY A 1 179 ? 10.766 1.363 14.761 1.00 94.12 179 GLY A C 1
ATOM 1421 O O . GLY A 1 179 ? 10.956 1.069 13.581 1.00 94.12 179 GLY A O 1
ATOM 1422 N N . ARG A 1 180 ? 11.794 1.578 15.596 1.00 92.62 180 ARG A N 1
ATOM 1423 C CA . ARG A 1 180 ? 13.202 1.681 15.151 1.00 92.62 180 ARG A CA 1
ATOM 1424 C C . ARG A 1 180 ? 13.783 0.396 14.569 1.00 92.62 180 ARG A C 1
ATOM 1426 O O . ARG A 1 180 ? 14.679 0.490 13.739 1.00 92.62 180 ARG A O 1
ATOM 1433 N N . GLU A 1 181 ? 13.319 -0.775 14.998 1.00 93.12 181 GLU A N 1
ATOM 1434 C CA . GLU A 1 181 ? 13.819 -2.048 14.466 1.00 93.12 181 GLU A CA 1
ATOM 1435 C C . GLU A 1 181 ? 13.150 -2.419 13.140 1.00 93.12 181 GLU A C 1
ATOM 1437 O O . GLU A 1 181 ? 13.827 -2.615 12.127 1.00 93.12 181 GLU A O 1
ATOM 1442 N N . THR A 1 182 ? 11.821 -2.469 13.138 1.00 92.06 182 THR A N 1
ATOM 1443 C CA . THR A 1 182 ? 10.967 -2.890 12.016 1.00 92.06 182 THR A CA 1
ATOM 1444 C C . THR A 1 182 ? 10.925 -1.862 10.887 1.00 92.06 182 THR A C 1
ATOM 1446 O O . THR A 1 182 ? 10.865 -2.242 9.724 1.00 92.06 182 THR A O 1
ATOM 1449 N N . GLY A 1 183 ? 11.036 -0.570 11.200 1.00 93.38 183 GLY A N 1
ATOM 1450 C CA . GLY A 1 183 ? 11.135 0.518 10.225 1.00 93.38 183 GLY A CA 1
ATOM 1451 C C . GLY A 1 183 ? 12.564 0.886 9.811 1.00 93.38 183 GLY A C 1
ATOM 1452 O O . GLY A 1 183 ? 12.773 1.918 9.170 1.00 93.38 183 GLY A O 1
ATOM 1453 N N . SER A 1 184 ? 13.569 0.093 10.201 1.00 95.06 184 SER A N 1
ATOM 1454 C CA . SER A 1 184 ? 14.973 0.360 9.871 1.00 95.06 184 SER A CA 1
ATOM 1455 C C . SER A 1 184 ? 15.287 0.130 8.389 1.00 95.06 184 SER A C 1
ATOM 1457 O O . SER A 1 184 ? 14.632 -0.655 7.704 1.00 95.06 184 SER A O 1
ATOM 1459 N N . SER A 1 185 ? 16.383 0.731 7.905 1.00 94.19 185 SER A N 1
ATOM 1460 C CA . SER A 1 185 ? 16.910 0.462 6.555 1.00 94.19 185 SER A CA 1
ATOM 1461 C C . SER A 1 185 ? 17.090 -1.037 6.289 1.00 94.19 185 SER A C 1
ATOM 1463 O O . SER A 1 185 ? 16.674 -1.541 5.247 1.00 94.19 185 SER A O 1
ATOM 1465 N N . LYS A 1 186 ? 17.656 -1.769 7.260 1.00 95.50 186 LYS A N 1
ATOM 1466 C CA . LYS A 1 186 ? 17.886 -3.216 7.160 1.00 95.50 186 LYS A CA 1
ATOM 1467 C C . LYS A 1 186 ? 16.573 -3.989 7.037 1.00 95.50 186 LYS A C 1
ATOM 1469 O O . LYS A 1 186 ? 16.492 -4.904 6.223 1.00 95.50 186 LYS A O 1
ATOM 1474 N N . ALA A 1 187 ? 15.564 -3.633 7.830 1.00 96.19 187 ALA A N 1
ATOM 1475 C CA . ALA A 1 187 ? 14.261 -4.287 7.781 1.00 96.19 187 ALA A CA 1
ATOM 1476 C C . ALA A 1 187 ? 13.550 -4.032 6.444 1.00 96.19 187 ALA A C 1
ATOM 1478 O O . ALA A 1 187 ? 13.091 -4.981 5.816 1.00 96.19 187 ALA A O 1
ATOM 1479 N N . LEU A 1 188 ? 13.561 -2.792 5.949 1.00 96.00 188 LEU A N 1
ATOM 1480 C CA . LEU A 1 188 ? 12.963 -2.441 4.657 1.00 96.00 188 LEU A CA 1
ATOM 1481 C C . LEU A 1 188 ? 13.665 -3.118 3.466 1.00 96.00 188 LEU A C 1
ATOM 1483 O O . LEU A 1 188 ? 12.998 -3.550 2.534 1.00 96.00 188 LEU A O 1
ATOM 1487 N N . HIS A 1 189 ? 14.993 -3.270 3.495 1.00 95.31 189 HIS A N 1
ATOM 1488 C CA . HIS A 1 189 ? 15.722 -4.024 2.462 1.00 95.31 189 HIS A CA 1
ATOM 1489 C C . HIS A 1 189 ? 15.505 -5.535 2.559 1.00 95.31 189 HIS A C 1
ATOM 1491 O O . HIS A 1 189 ? 15.582 -6.235 1.555 1.00 95.31 189 HIS A O 1
ATOM 1497 N N . LYS A 1 190 ? 15.237 -6.057 3.761 1.00 95.75 190 LYS A N 1
ATOM 1498 C CA . LYS A 1 190 ? 14.831 -7.455 3.930 1.00 95.75 190 LYS A CA 1
ATOM 1499 C C . LYS A 1 190 ? 13.425 -7.690 3.375 1.00 95.75 190 LYS A C 1
ATOM 1501 O O . LYS A 1 190 ? 13.182 -8.752 2.816 1.00 95.75 190 LYS A O 1
ATOM 1506 N N . LEU A 1 191 ? 12.535 -6.711 3.543 1.00 96.00 191 LEU A N 1
ATOM 1507 C CA . LEU A 1 191 ? 11.182 -6.722 2.993 1.00 96.00 191 LEU A CA 1
ATOM 1508 C C . LEU A 1 191 ? 11.242 -6.703 1.456 1.00 96.00 191 LEU A C 1
ATOM 1510 O O . LEU A 1 191 ? 10.711 -7.584 0.800 1.00 96.00 191 LEU A O 1
ATOM 1514 N N . PHE A 1 192 ? 12.014 -5.780 0.884 1.00 96.12 192 PHE A N 1
ATOM 1515 C CA . PHE A 1 192 ? 12.198 -5.649 -0.561 1.00 96.12 192 PHE A CA 1
ATOM 1516 C C . PHE A 1 192 ? 13.585 -6.134 -1.006 1.00 96.12 192 PHE A C 1
ATOM 1518 O O . PHE A 1 192 ? 14.519 -5.345 -1.183 1.00 96.12 192 PHE A O 1
ATOM 1525 N N . SER A 1 193 ? 13.729 -7.447 -1.192 1.00 92.69 193 SER A N 1
ATOM 1526 C CA . SER A 1 193 ? 15.012 -8.105 -1.477 1.00 92.69 193 SER A CA 1
ATOM 1527 C C . SER A 1 193 ? 15.648 -7.722 -2.821 1.00 92.69 193 SER A C 1
ATOM 1529 O O . SER A 1 193 ? 16.867 -7.831 -2.977 1.00 92.69 193 SER A O 1
ATOM 1531 N N . ARG A 1 194 ? 14.872 -7.227 -3.795 1.00 92.69 194 ARG A N 1
ATOM 1532 C CA . ARG A 1 194 ? 15.371 -6.845 -5.129 1.00 92.69 194 ARG A CA 1
ATOM 1533 C C . ARG A 1 194 ? 15.735 -5.365 -5.205 1.00 92.69 194 ARG A C 1
ATOM 1535 O O . ARG A 1 194 ? 15.161 -4.596 -5.974 1.00 92.69 194 ARG A O 1
ATOM 1542 N N . GLY A 1 195 ? 16.746 -4.983 -4.432 1.00 89.62 195 GLY A N 1
ATOM 1543 C CA . GLY A 1 195 ? 17.288 -3.624 -4.445 1.00 89.62 195 GLY A CA 1
ATOM 1544 C C . GLY A 1 195 ? 16.530 -2.641 -3.558 1.00 89.62 195 GLY A C 1
ATOM 1545 O O . GLY A 1 195 ? 16.635 -1.445 -3.787 1.00 89.62 195 GLY A O 1
ATOM 1546 N N . GLY A 1 196 ? 15.796 -3.113 -2.549 1.00 93.50 196 GLY A N 1
ATOM 1547 C CA . GLY A 1 196 ? 15.208 -2.259 -1.522 1.00 93.50 196 GLY A CA 1
ATOM 1548 C C . GLY A 1 196 ? 13.905 -1.566 -1.932 1.00 93.50 196 GLY A C 1
ATOM 1549 O O . GLY A 1 196 ? 13.415 -1.724 -3.059 1.00 93.50 196 GLY A O 1
ATOM 1550 N N . PRO A 1 197 ? 13.321 -0.780 -1.009 1.00 93.81 197 PRO A N 1
ATOM 1551 C CA . PRO A 1 197 ? 12.048 -0.098 -1.234 1.00 93.81 197 PRO A CA 1
ATOM 1552 C C . PRO A 1 197 ? 12.112 0.923 -2.383 1.00 93.81 197 PRO A C 1
ATOM 1554 O O . PRO A 1 197 ? 11.100 1.163 -3.031 1.00 93.81 197 PRO A O 1
ATOM 1557 N N . GLN A 1 198 ? 13.284 1.486 -2.695 1.00 91.81 198 GLN A N 1
ATOM 1558 C CA . GLN A 1 198 ? 13.438 2.449 -3.791 1.00 91.81 198 GLN A CA 1
ATOM 1559 C C . GLN A 1 198 ? 13.485 1.807 -5.183 1.00 91.81 198 GLN A C 1
ATOM 1561 O O . GLN A 1 198 ? 13.205 2.489 -6.166 1.00 91.81 198 GLN A O 1
ATOM 1566 N N . LYS A 1 199 ? 13.822 0.515 -5.288 1.00 92.44 199 LYS A N 1
ATOM 1567 C CA . LYS A 1 199 ? 13.810 -0.205 -6.569 1.00 92.44 199 LYS A CA 1
ATOM 1568 C C . LYS A 1 199 ? 12.563 -1.070 -6.688 1.00 92.44 199 LYS A C 1
ATOM 1570 O O . LYS A 1 199 ? 11.670 -0.764 -7.470 1.00 92.44 199 LYS A O 1
ATOM 1575 N N . GLN A 1 200 ? 12.475 -2.117 -5.874 1.00 96.00 200 GLN A N 1
ATOM 1576 C CA . GLN A 1 200 ? 11.362 -3.063 -5.921 1.00 96.00 200 GLN A CA 1
ATOM 1577 C C . GLN A 1 200 ? 10.058 -2.433 -5.420 1.00 96.00 200 GLN A C 1
ATOM 1579 O O . GLN A 1 200 ? 9.017 -2.622 -6.039 1.00 96.00 200 GLN A O 1
ATOM 1584 N N . GLY A 1 201 ? 10.111 -1.635 -4.347 1.00 95.75 201 GLY A N 1
ATOM 1585 C CA . GLY A 1 201 ? 8.925 -0.944 -3.831 1.00 95.75 201 GLY A CA 1
ATOM 1586 C C . GLY A 1 201 ? 8.353 0.067 -4.829 1.00 95.75 201 GLY A C 1
ATOM 1587 O O . GLY A 1 201 ? 7.157 0.035 -5.097 1.00 95.75 201 GLY A O 1
ATOM 1588 N N . ASN A 1 202 ? 9.195 0.912 -5.439 1.00 94.56 202 ASN A N 1
ATOM 1589 C CA . ASN A 1 202 ? 8.761 1.870 -6.466 1.00 94.56 202 ASN A CA 1
ATOM 1590 C C . ASN A 1 202 ? 8.161 1.179 -7.694 1.00 94.56 202 ASN A C 1
ATOM 1592 O O . ASN A 1 202 ? 7.117 1.607 -8.180 1.00 94.56 202 ASN A O 1
ATOM 1596 N N . ARG A 1 203 ? 8.789 0.097 -8.166 1.00 94.88 203 ARG A N 1
ATOM 1597 C CA . ARG A 1 203 ? 8.266 -0.706 -9.274 1.00 94.88 203 ARG A CA 1
ATOM 1598 C C . ARG A 1 203 ? 6.871 -1.253 -8.971 1.00 94.88 203 ARG A C 1
ATOM 1600 O O . ARG A 1 203 ? 5.950 -1.030 -9.751 1.00 94.88 203 ARG A O 1
ATOM 1607 N N . LEU A 1 204 ? 6.697 -1.896 -7.814 1.00 96.56 204 LEU A N 1
ATOM 1608 C CA . LEU A 1 204 ? 5.396 -2.412 -7.375 1.00 96.56 204 LEU A CA 1
ATOM 1609 C C . LEU A 1 204 ? 4.379 -1.281 -7.160 1.00 96.56 204 LEU A C 1
ATOM 1611 O O . LEU A 1 204 ? 3.209 -1.433 -7.486 1.00 96.56 204 LEU A O 1
ATOM 1615 N N . ALA A 1 205 ? 4.807 -0.105 -6.702 1.00 94.75 205 ALA A N 1
ATOM 1616 C CA . ALA A 1 205 ? 3.956 1.082 -6.597 1.00 94.75 205 ALA A CA 1
ATOM 1617 C C . ALA A 1 205 ? 3.566 1.703 -7.955 1.00 94.75 205 ALA A C 1
ATOM 1619 O O . ALA A 1 205 ? 2.831 2.691 -7.977 1.00 94.75 205 ALA A O 1
ATOM 1620 N N . GLY A 1 206 ? 4.029 1.138 -9.078 1.00 92.19 206 GLY A N 1
ATOM 1621 C CA . GLY A 1 206 ? 3.767 1.663 -10.417 1.00 92.19 206 GLY A CA 1
ATOM 1622 C C . GLY A 1 206 ? 4.455 2.997 -10.666 1.00 92.19 206 GLY A C 1
ATOM 1623 O O . GLY A 1 206 ? 3.949 3.820 -11.419 1.00 92.19 206 GLY A O 1
ATOM 1624 N N . LEU A 1 207 ? 5.578 3.249 -9.994 1.00 91.19 207 LEU A N 1
ATOM 1625 C CA . LEU A 1 207 ? 6.361 4.465 -10.158 1.00 91.19 207 LEU A CA 1
ATOM 1626 C C . LEU A 1 207 ? 7.519 4.212 -11.113 1.00 91.19 207 LEU A C 1
ATOM 1628 O O . LEU A 1 207 ? 8.076 3.117 -11.165 1.00 91.19 207 LEU A O 1
ATOM 1632 N N . LEU A 1 208 ? 7.914 5.253 -11.842 1.00 86.19 208 LEU A N 1
ATOM 1633 C CA . LEU A 1 208 ? 9.021 5.176 -12.788 1.00 86.19 208 LEU A CA 1
ATOM 1634 C C . LEU A 1 208 ? 10.332 4.805 -12.101 1.00 86.19 208 LEU A C 1
ATOM 1636 O O . LEU A 1 208 ? 10.572 5.116 -10.934 1.00 86.19 208 LEU A O 1
ATOM 1640 N N . ARG A 1 209 ? 11.236 4.191 -12.858 1.00 81.56 209 ARG A N 1
ATOM 1641 C CA . ARG A 1 209 ? 12.604 3.993 -12.398 1.00 81.56 209 ARG A CA 1
ATOM 1642 C C . ARG A 1 209 ? 13.283 5.348 -12.167 1.00 81.56 209 ARG A C 1
ATOM 1644 O O . ARG A 1 209 ? 13.319 6.196 -13.060 1.00 81.56 209 ARG A O 1
ATOM 1651 N N . VAL A 1 210 ? 13.897 5.519 -10.997 1.00 70.94 210 VAL A N 1
ATOM 1652 C CA . VAL A 1 210 ? 14.733 6.689 -10.699 1.00 70.94 210 VAL A CA 1
ATOM 1653 C C . VAL A 1 210 ? 15.965 6.662 -11.614 1.00 70.94 210 VAL A C 1
ATOM 1655 O O . VAL A 1 210 ? 16.711 5.679 -11.647 1.00 70.94 210 VAL A O 1
ATOM 1658 N N . LYS A 1 211 ? 16.203 7.734 -12.379 1.00 57.31 211 LYS A N 1
ATOM 1659 C CA . LYS A 1 211 ? 17.428 7.871 -13.183 1.00 57.31 211 LYS A CA 1
ATOM 1660 C C . LYS A 1 211 ? 18.628 8.091 -12.252 1.00 57.31 211 LYS A C 1
ATOM 1662 O O . LYS A 1 211 ? 18.637 9.068 -11.512 1.00 57.31 211 LYS A O 1
ATOM 1667 N N . GLY A 1 212 ? 19.645 7.226 -12.332 1.00 52.41 212 GLY A N 1
ATOM 1668 C CA . GLY A 1 212 ? 20.953 7.443 -11.692 1.00 52.41 212 GLY A CA 1
ATOM 1669 C C . GLY A 1 212 ? 21.409 6.412 -10.653 1.00 52.41 212 GLY A C 1
ATOM 1670 O O . GLY A 1 212 ? 22.504 6.570 -10.126 1.00 52.41 212 GLY A O 1
ATOM 1671 N N . GLU A 1 213 ? 20.638 5.360 -10.369 1.00 46.12 213 GLU A N 1
ATOM 1672 C CA . GLU A 1 213 ? 21.113 4.260 -9.513 1.00 46.12 213 GLU A CA 1
ATOM 1673 C C . GLU A 1 213 ? 21.781 3.174 -10.380 1.00 46.12 213 GLU A C 1
ATOM 1675 O O . GLU A 1 213 ? 21.129 2.525 -11.211 1.00 46.12 213 GLU A O 1
ATOM 1680 N N . HIS A 1 214 ? 23.103 3.048 -10.241 1.00 38.66 214 HIS A N 1
ATOM 1681 C CA . HIS A 1 214 ? 23.961 1.984 -10.776 1.00 38.66 214 HIS A CA 1
ATOM 1682 C C . HIS A 1 214 ? 24.669 1.308 -9.607 1.00 38.66 214 HIS A C 1
ATOM 1684 O O . HIS A 1 214 ? 25.106 2.049 -8.696 1.00 38.66 214 HIS A O 1
#

Solvent-accessible surface area (backbone atoms only — not comparable to full-atom values): 11897 Å² total; per-residue (Å²): 78,27,38,40,34,33,25,32,61,88,76,68,43,52,40,50,67,41,58,36,37,36,34,32,72,83,40,63,92,61,62,48,80,44,44,14,38,91,77,4,43,22,78,40,95,43,73,78,40,25,30,34,39,26,45,75,91,21,43,71,45,77,42,76,49,50,48,76,46,79,47,70,36,91,49,71,83,52,81,48,68,40,46,97,50,71,41,65,90,77,72,87,62,46,74,69,78,53,101,84,61,54,76,37,81,41,70,34,87,97,42,79,43,52,17,34,80,89,54,34,51,30,37,36,66,68,53,30,60,54,43,36,51,41,52,28,55,76,71,73,46,84,78,45,43,70,52,51,48,51,25,49,50,46,37,57,39,23,75,75,66,78,44,78,70,49,70,70,54,54,32,55,50,34,25,69,78,64,31,71,68,68,14,23,66,69,40,41,34,63,72,23,72,66,69,18,50,76,44,41,30,28,28,57,38,41,38,77,83,76,88,85,85,128

Mean predicted aligned error: 6.97 Å

Nearest PDB structures (foldseek):
  1yx3-assembly1_A  TM=8.642E-01  e=1.178E-08  Allochromatium vinosum
  2a5w-assembly1_A  TM=8.783E-01  e=2.234E-06  Archaeoglobus fulgidus DSM 4304
  7syb-assembly1_A  TM=8.124E-01  e=1.330E-04  Acinetobacter baumannii
  3qva-assembly1_D  TM=5.771E-01  e=5.326E-01  Klebsiella pneumoniae subsp. pneumoniae MGH 78578
  3qva-assembly1_C  TM=4.920E-01  e=6.396E-01  Klebsiella pneumoniae subsp. pneumoniae MGH 78578